Protein AF-A0AAE4SDS9-F1 (afdb_monomer_lite)

Secondary structure (DSSP, 8-state):
-EEEEEEEEETTEEE---HHHHEE-SSS------TTSSHHHHHHHHHHHTTTTT--TTTEEE-TTTHHHHHHHHHHSTTTEEEEEEEE-TTS-EEEEEE-TT-SS-EEEETTEE--HHHHHHH--EEE---SSTTTHHHHHHHHHHHHHHHHHHHHHHHHHHHHHHHHHHHHT--HHHHHHHHHHHHHHHHHHHHHHHHHHHHHHHHHHHHHHHHHHHHHHHHHHHHHHHHHHHHHHHHHTT----SSSHHHHHHHHHHHHHHHHHHHHHHHHHHHHHHHHHTTT-HHHHHHHT--HHHHHHTT-PPTTHHHHHHHHHHHHHHHHHHTT-

InterPro domains:
  IPR027417 P-loop containing nucleoside triphosphate hydrolase [G3DSA:3.40.50.300] (18-319)

Foldseek 3Di:
DKAKWKWFDDDPDIDIDDPVPRDDPDPDDDDDDDPPNCPVVVLLVVCLLLVVLPADPLQEAEDPVSNVVSVCCLVVRVLGMWMWMWDADPVGWIWTWTGDNHDSDIFIAIVNHTQDNVNSSVVHRYYDDDDPDPVCVVVVVVVVVVVVVVVVVVVVVVVVVVVVVVVVVVPVVDDPVVVVVVVVVVVVVVVVVVVVVVVVVVVVVVVVLVVVVVLLVVVVVLVVVLVVLVVVVVVVVVVVVPDPDDDPCVVVVVVSVVVNVVSVVVSVVSVVVSLVVCCVPVPPDDPLNVVVVPDDVVVCVVVVHDDPCNVVSSVVVVVVSVVVVVVVPD

pLDDT: mean 73.06, std 14.47, range [33.44, 94.44]

Sequence (330 aa):
MLSIDYTIKKDNDTYVPIEKWKNINSNIFMLTAPNGQGKSTYLNIIATGLYGHKLSEKSCHISKTIKPKLENMNKRVGKDLSFDITIKNTKGSILNLKKSLDSKDVDILENNEILNPDQFEKKYFLIYDIPEDPLGRLSHLTSEVEVEQKRYDDQLKDFSRYLNDTIKDIQSRKNPEEIEKLKKRIMDGHNETEKLSRDLETQREKHDVLYRYHILRSYKFNSEKNQEYQEQYKKLQATEANKENQKKLSSKNNKIQQTAKVQMEAIESDFEDIKNTMEDFFSNKYKAYSIIKNIDISESLKDFSIPVGFVESLDMASKQLTDYCLEDTK

Structure (mmCIF, N/CA/C/O backbone):
data_AF-A0AAE4SDS9-F1
#
_entry.id   AF-A0AAE4SDS9-F1
#
loop_
_atom_site.group_PDB
_atom_site.id
_atom_site.type_symbol
_atom_site.label_atom_id
_atom_site.label_alt_id
_atom_site.label_comp_id
_atom_site.label_asym_id
_atom_site.label_entity_id
_atom_site.label_seq_id
_atom_site.pdbx_PDB_ins_code
_atom_site.Cartn_x
_atom_site.Cartn_y
_atom_site.Cartn_z
_atom_site.occupancy
_atom_site.B_iso_or_equiv
_atom_site.auth_seq_id
_atom_site.auth_comp_id
_atom_site.auth_asym_id
_atom_site.auth_atom_id
_atom_site.pdbx_PDB_model_num
ATOM 1 N N . MET A 1 1 ? 7.972 -6.380 -35.282 1.00 85.19 1 MET A N 1
ATOM 2 C CA . MET A 1 1 ? 7.850 -5.670 -36.579 1.00 85.19 1 MET A CA 1
ATOM 3 C C . MET A 1 1 ? 8.022 -4.187 -36.321 1.00 85.19 1 MET A C 1
ATOM 5 O O . MET A 1 1 ? 7.387 -3.681 -35.405 1.00 85.19 1 MET A O 1
ATOM 9 N N . LEU A 1 2 ? 8.885 -3.524 -37.081 1.00 89.62 2 LEU A N 1
ATOM 10 C CA . LEU A 1 2 ? 9.150 -2.090 -37.019 1.00 89.62 2 LEU A CA 1
ATOM 11 C C . LEU A 1 2 ? 8.792 -1.485 -38.380 1.00 89.62 2 LEU A C 1
ATOM 13 O O . LEU A 1 2 ? 9.344 -1.908 -39.392 1.00 89.62 2 LEU A O 1
ATOM 17 N N . SER A 1 3 ? 7.874 -0.526 -38.387 1.00 92.12 3 SER A N 1
ATOM 18 C CA . SER A 1 3 ? 7.595 0.348 -39.525 1.00 92.12 3 SER A CA 1
ATOM 19 C C . SER A 1 3 ? 8.038 1.750 -39.149 1.00 92.12 3 SER A C 1
ATOM 21 O O . SER A 1 3 ? 7.719 2.210 -38.056 1.00 92.12 3 SER A O 1
ATOM 23 N N . ILE A 1 4 ? 8.776 2.420 -40.018 1.00 92.75 4 ILE A N 1
ATOM 24 C CA . ILE A 1 4 ? 9.251 3.777 -39.789 1.00 92.75 4 ILE A CA 1
ATOM 25 C C . ILE A 1 4 ? 9.170 4.572 -41.076 1.00 92.75 4 ILE A C 1
ATOM 27 O O . ILE A 1 4 ? 9.758 4.215 -42.098 1.00 92.75 4 ILE A O 1
ATOM 31 N N . ASP A 1 5 ? 8.485 5.697 -40.978 1.00 92.62 5 ASP A N 1
ATOM 32 C CA . ASP A 1 5 ? 8.596 6.774 -41.936 1.00 92.62 5 ASP A CA 1
ATOM 33 C C . ASP A 1 5 ? 9.066 8.034 -41.216 1.00 92.62 5 ASP A C 1
ATOM 35 O O . ASP A 1 5 ? 8.694 8.293 -40.069 1.00 92.62 5 ASP A O 1
ATOM 39 N N . TYR A 1 6 ? 9.928 8.803 -41.866 1.00 91.38 6 TYR A N 1
ATOM 40 C CA . TYR A 1 6 ? 10.358 10.088 -41.338 1.00 91.38 6 TYR A CA 1
ATOM 41 C C . TYR A 1 6 ? 10.682 11.052 -42.463 1.00 91.38 6 TYR A C 1
ATOM 43 O O . TYR A 1 6 ? 11.094 10.676 -43.556 1.00 91.38 6 TYR A O 1
ATOM 51 N N . THR A 1 7 ? 10.546 12.331 -42.157 1.00 89.88 7 THR A N 1
ATOM 52 C CA . THR A 1 7 ? 10.958 13.414 -43.039 1.00 89.88 7 THR A CA 1
ATOM 53 C C . THR A 1 7 ? 11.780 14.396 -42.229 1.00 89.88 7 THR A C 1
ATOM 55 O O . THR A 1 7 ? 11.292 14.925 -41.230 1.00 89.88 7 THR A O 1
ATOM 58 N N . ILE A 1 8 ? 13.020 14.633 -42.662 1.00 87.62 8 ILE A N 1
ATOM 59 C CA . ILE A 1 8 ? 13.859 15.726 -42.165 1.00 87.62 8 ILE A CA 1
ATOM 60 C C . ILE A 1 8 ? 13.986 16.764 -43.273 1.00 87.62 8 ILE A C 1
ATOM 62 O O . ILE A 1 8 ? 14.501 16.455 -44.348 1.00 87.62 8 ILE A O 1
ATOM 66 N N . LYS A 1 9 ? 13.564 17.993 -42.999 1.00 86.25 9 LYS A N 1
ATOM 67 C CA . LYS A 1 9 ? 13.847 19.150 -43.847 1.00 86.25 9 LYS A CA 1
ATOM 68 C C . LYS A 1 9 ? 15.143 19.794 -43.371 1.00 86.25 9 LYS A C 1
ATOM 70 O O . LYS A 1 9 ? 15.356 19.990 -42.179 1.00 86.25 9 LYS A O 1
ATOM 75 N N . LYS A 1 10 ? 16.058 20.082 -44.284 1.00 80.94 10 LYS A N 1
ATOM 76 C CA . LYS A 1 10 ? 17.249 20.859 -43.950 1.00 80.94 10 LYS A CA 1
ATOM 77 C C . LYS A 1 10 ? 17.588 21.741 -45.130 1.00 80.94 10 LYS A C 1
ATOM 79 O O . LYS A 1 10 ? 17.884 21.234 -46.208 1.00 80.94 10 LYS A O 1
ATOM 84 N N . ASP A 1 11 ? 17.532 23.046 -44.903 1.00 79.81 11 ASP A N 1
ATOM 85 C CA . ASP A 1 11 ? 17.705 24.056 -45.942 1.00 79.81 11 ASP A CA 1
ATOM 86 C C . ASP A 1 11 ? 16.702 23.826 -47.098 1.00 79.81 11 ASP A C 1
ATOM 88 O O . ASP A 1 11 ? 15.507 24.043 -46.902 1.00 79.81 11 ASP A O 1
ATOM 92 N N . ASN A 1 12 ? 17.158 23.329 -48.256 1.00 75.19 12 ASN A N 1
ATOM 93 C CA . ASN A 1 12 ? 16.320 22.992 -49.421 1.00 75.19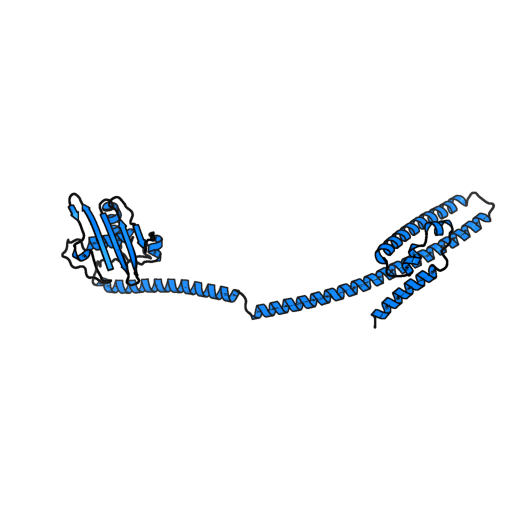 12 ASN A CA 1
ATOM 94 C C . ASN A 1 12 ? 16.154 21.481 -49.664 1.00 75.19 12 ASN A C 1
ATOM 96 O O . ASN A 1 12 ? 15.411 21.087 -50.565 1.00 75.19 12 ASN A O 1
ATOM 100 N N . ASP A 1 13 ? 16.818 20.635 -48.877 1.00 82.25 13 ASP A N 1
ATOM 101 C CA . ASP A 1 13 ? 16.812 19.189 -49.075 1.00 82.25 13 ASP A CA 1
ATOM 102 C C . ASP A 1 13 ? 15.830 18.496 -48.130 1.00 82.25 13 ASP A C 1
ATOM 104 O O . ASP A 1 13 ? 15.666 18.859 -46.959 1.00 82.25 13 ASP A O 1
ATOM 108 N N . THR A 1 14 ? 15.189 17.447 -48.646 1.00 86.56 14 THR A N 1
ATOM 109 C CA . THR A 1 14 ? 14.311 16.568 -47.872 1.00 86.56 14 THR A CA 1
ATOM 110 C C . THR A 1 14 ? 14.943 15.188 -47.760 1.00 86.56 14 THR A C 1
ATOM 112 O O . THR A 1 14 ? 15.185 14.519 -48.763 1.00 86.56 14 THR A O 1
ATOM 115 N N . TYR A 1 15 ? 15.192 14.753 -46.528 1.00 87.31 15 TYR A N 1
ATOM 116 C CA . TYR A 1 15 ? 15.772 13.450 -46.227 1.00 87.31 15 TYR A CA 1
ATOM 117 C C . TYR A 1 15 ? 14.687 12.502 -45.725 1.00 87.31 15 TYR A C 1
ATOM 119 O O . TYR A 1 15 ? 13.956 12.820 -44.784 1.00 87.31 15 TYR A O 1
ATOM 127 N N . VAL A 1 16 ? 14.637 11.318 -46.328 1.00 89.62 16 VAL A N 1
ATOM 128 C CA . VAL A 1 16 ? 13.673 10.249 -46.036 1.00 89.62 16 VAL A CA 1
ATOM 129 C C . VAL A 1 16 ? 14.405 8.948 -45.687 1.00 89.62 16 VAL A C 1
ATOM 131 O O . VAL A 1 16 ? 15.589 8.806 -46.023 1.00 89.62 16 VAL A O 1
ATOM 134 N N . PRO A 1 17 ? 13.754 7.989 -45.005 1.00 88.00 17 PRO A N 1
ATOM 135 C CA . PRO A 1 17 ? 14.340 6.681 -44.756 1.00 88.00 17 PRO A CA 1
ATOM 136 C C . PRO A 1 17 ? 14.656 5.957 -46.061 1.00 88.00 17 PRO A C 1
ATOM 138 O O . PRO A 1 17 ? 13.877 5.973 -47.016 1.00 88.00 17 PRO A O 1
ATOM 141 N N . ILE A 1 18 ? 15.786 5.249 -46.070 1.00 88.06 18 ILE A N 1
ATOM 142 C CA . ILE A 1 18 ? 16.103 4.309 -47.144 1.00 88.06 18 ILE A CA 1
ATOM 143 C C . ILE A 1 18 ? 14.996 3.245 -47.182 1.00 88.06 18 ILE A C 1
ATOM 145 O O . ILE A 1 18 ? 14.667 2.678 -46.144 1.00 88.06 18 ILE A O 1
ATOM 149 N N . GLU A 1 19 ? 14.465 2.939 -48.369 1.00 86.62 19 GLU A N 1
ATOM 150 C CA . GLU A 1 19 ? 13.390 1.954 -48.610 1.00 86.62 19 GLU A CA 1
ATOM 151 C C . GLU A 1 19 ? 13.532 0.670 -47.773 1.00 86.62 19 GLU A C 1
ATOM 153 O O . GLU A 1 19 ? 12.608 0.264 -47.072 1.00 86.62 19 GLU A O 1
ATOM 158 N N . LYS A 1 20 ? 14.735 0.081 -47.756 1.00 86.00 20 LYS A N 1
ATOM 159 C CA . LYS A 1 20 ? 15.050 -1.154 -47.014 1.00 86.00 20 LYS A CA 1
ATOM 160 C C . LYS A 1 20 ? 14.946 -1.044 -45.485 1.00 86.00 20 LYS A C 1
ATOM 162 O O . LYS A 1 20 ? 15.007 -2.059 -44.802 1.00 86.00 20 LYS A O 1
ATOM 167 N N . TRP A 1 21 ? 14.867 0.166 -44.940 1.00 87.62 21 TRP A N 1
ATOM 168 C CA . TRP A 1 21 ? 14.750 0.430 -43.504 1.00 87.62 21 TRP A CA 1
ATOM 169 C C . TRP A 1 21 ? 13.334 0.823 -43.089 1.00 87.62 21 TRP A C 1
ATOM 171 O O . TRP A 1 21 ? 13.065 0.859 -41.896 1.00 87.62 21 TRP A O 1
ATOM 181 N N . LYS A 1 22 ? 12.428 1.078 -44.044 1.00 88.56 22 LYS A N 1
ATOM 182 C CA . LYS A 1 22 ? 11.050 1.480 -43.741 1.00 88.56 22 LYS A CA 1
ATOM 183 C C . LYS A 1 22 ? 10.265 0.382 -43.036 1.00 88.56 22 LYS A C 1
ATOM 185 O O . LYS A 1 22 ? 9.520 0.679 -42.117 1.00 88.56 22 LYS A O 1
ATOM 190 N N . ASN A 1 23 ? 10.435 -0.874 -43.451 1.00 90.50 23 ASN A N 1
ATOM 191 C CA . ASN A 1 23 ? 9.673 -2.008 -42.929 1.00 90.50 23 ASN A CA 1
ATOM 192 C C . ASN A 1 23 ? 10.600 -3.165 -42.558 1.00 90.50 23 ASN A C 1
ATOM 194 O O . ASN A 1 23 ? 11.257 -3.755 -43.414 1.00 90.50 23 ASN A O 1
ATOM 198 N N . ILE A 1 24 ? 10.628 -3.511 -41.275 1.00 88.06 24 ILE A N 1
ATOM 199 C CA . ILE A 1 24 ? 11.453 -4.578 -40.718 1.00 88.06 24 ILE A CA 1
ATOM 200 C C . ILE A 1 24 ? 10.552 -5.584 -39.997 1.00 88.06 24 ILE A C 1
ATOM 202 O O . ILE A 1 24 ? 9.984 -5.321 -38.935 1.00 88.06 24 ILE A O 1
ATOM 206 N N . ASN A 1 25 ? 10.472 -6.792 -40.549 1.00 83.00 25 ASN A N 1
ATOM 207 C CA . ASN A 1 25 ? 9.616 -7.872 -40.045 1.00 83.00 25 ASN A CA 1
ATOM 208 C C . ASN A 1 25 ? 10.324 -8.797 -39.039 1.00 83.00 25 ASN A C 1
ATOM 210 O O . ASN A 1 25 ? 9.982 -9.968 -38.925 1.00 83.00 25 ASN A O 1
ATOM 214 N N . SER A 1 26 ? 11.298 -8.279 -38.290 1.00 81.19 26 SER A N 1
ATOM 215 C CA . SER A 1 26 ? 12.040 -9.028 -37.270 1.00 81.19 26 SER A CA 1
ATOM 216 C C . SER A 1 26 ? 12.180 -8.216 -35.982 1.00 81.19 26 SER A C 1
ATOM 218 O O . SER A 1 26 ? 12.104 -6.988 -36.004 1.00 81.19 26 SER A O 1
ATOM 220 N N . ASN A 1 27 ? 12.384 -8.907 -34.859 1.00 78.25 27 ASN A N 1
ATOM 221 C CA . ASN A 1 27 ? 12.740 -8.285 -33.578 1.00 78.25 27 ASN A CA 1
ATOM 222 C C . ASN A 1 27 ? 14.237 -7.956 -33.497 1.00 78.25 27 ASN A C 1
ATOM 224 O O . ASN A 1 27 ? 14.639 -7.116 -32.702 1.00 78.25 27 ASN A O 1
ATOM 228 N N . ILE A 1 28 ? 15.051 -8.625 -34.318 1.00 82.38 28 ILE A N 1
ATOM 229 C CA . ILE A 1 28 ? 16.496 -8.423 -34.417 1.00 82.38 28 ILE A CA 1
ATOM 230 C C . ILE A 1 28 ? 16.823 -8.207 -35.890 1.00 82.38 28 ILE A C 1
ATOM 232 O O . ILE A 1 28 ? 16.495 -9.041 -36.736 1.00 82.38 28 ILE A O 1
ATOM 236 N N . PHE A 1 29 ? 17.453 -7.085 -36.208 1.00 84.38 29 PHE A N 1
ATOM 237 C CA . PHE A 1 29 ? 17.830 -6.745 -37.573 1.00 84.38 29 PHE A CA 1
ATOM 238 C C . PHE A 1 29 ? 19.172 -6.026 -37.594 1.00 84.38 29 PHE A C 1
ATOM 240 O O . PHE A 1 29 ? 19.534 -5.319 -36.656 1.00 84.38 29 PHE A O 1
ATOM 247 N N . MET A 1 30 ? 19.906 -6.204 -38.689 1.00 84.19 30 MET A N 1
ATOM 248 C CA . MET A 1 30 ? 21.207 -5.581 -38.892 1.00 84.19 30 MET A CA 1
ATOM 249 C C . MET A 1 30 ? 21.084 -4.432 -39.894 1.00 84.19 30 MET A C 1
ATOM 251 O O . MET A 1 30 ? 20.696 -4.637 -41.045 1.00 84.19 30 MET A O 1
ATOM 255 N N . LEU A 1 31 ? 21.442 -3.218 -39.471 1.00 84.00 31 LEU A N 1
ATOM 256 C CA . LEU A 1 31 ? 21.498 -2.046 -40.346 1.00 84.00 31 LEU A CA 1
ATOM 257 C C . LEU A 1 31 ? 22.869 -1.935 -41.015 1.00 84.00 31 LEU A C 1
ATOM 259 O O . LEU A 1 31 ? 23.852 -1.547 -40.386 1.00 84.00 31 LEU A O 1
ATOM 263 N N . THR A 1 32 ? 22.928 -2.207 -42.319 1.00 83.31 32 THR A N 1
ATOM 264 C CA . THR A 1 32 ? 24.143 -2.041 -43.129 1.00 83.31 32 THR A CA 1
ATOM 265 C C . THR A 1 32 ? 24.020 -0.864 -44.095 1.00 83.31 32 THR A C 1
ATOM 267 O O . THR A 1 32 ? 23.089 -0.777 -44.902 1.00 83.31 32 THR A O 1
ATOM 270 N N . ALA A 1 33 ? 24.972 0.065 -44.032 1.00 85.31 33 ALA A N 1
ATOM 271 C CA . ALA A 1 33 ? 25.149 1.123 -45.026 1.00 85.31 33 ALA A CA 1
ATOM 272 C C . ALA A 1 33 ? 26.558 1.731 -44.935 1.00 85.31 33 ALA A C 1
ATOM 274 O O . ALA A 1 33 ? 27.185 1.633 -43.876 1.00 85.31 33 ALA A O 1
ATOM 275 N N . PRO A 1 34 ? 27.037 2.403 -45.997 1.00 85.38 34 PRO A N 1
ATOM 276 C CA . PRO A 1 34 ? 28.230 3.245 -45.949 1.00 85.38 34 PRO A CA 1
ATOM 277 C C . PRO A 1 34 ? 28.175 4.334 -44.865 1.00 85.38 34 PRO A C 1
ATOM 279 O O . PRO A 1 34 ? 27.129 4.623 -44.268 1.00 85.38 34 PRO A O 1
ATOM 282 N N . ASN A 1 35 ? 29.321 4.946 -44.581 1.00 82.19 35 ASN A N 1
ATOM 283 C CA . ASN A 1 35 ? 29.376 6.132 -43.726 1.00 82.19 35 ASN A CA 1
ATOM 284 C C . ASN A 1 35 ? 28.684 7.316 -44.418 1.00 82.19 35 ASN A C 1
ATOM 286 O O . ASN A 1 35 ? 28.644 7.388 -45.641 1.00 82.19 35 ASN A O 1
ATOM 290 N N . GLY A 1 36 ? 28.067 8.201 -43.632 1.00 79.94 36 GLY A N 1
ATOM 291 C CA . GLY A 1 36 ? 27.302 9.344 -44.151 1.00 79.94 36 GLY A CA 1
ATOM 292 C C . GLY A 1 36 ? 25.853 9.043 -44.560 1.00 79.94 36 GLY A C 1
ATOM 293 O O . GLY A 1 36 ? 25.061 9.966 -44.673 1.00 79.94 36 GLY A O 1
ATOM 294 N N . GLN A 1 37 ? 25.448 7.773 -44.667 1.00 83.81 37 GLN A N 1
ATOM 295 C CA . GLN A 1 37 ? 24.090 7.362 -45.079 1.00 83.81 37 GLN A CA 1
ATOM 296 C C . GLN A 1 37 ? 23.034 7.422 -43.953 1.00 83.81 37 GLN A C 1
ATOM 298 O O . GLN A 1 37 ? 22.042 6.702 -43.975 1.00 83.81 37 GLN A O 1
ATOM 303 N N . GLY A 1 38 ? 23.264 8.220 -42.908 1.00 85.62 38 GLY A N 1
ATOM 304 C CA . GLY A 1 38 ? 22.249 8.477 -41.879 1.00 85.62 38 GLY A CA 1
ATOM 305 C C . GLY A 1 38 ? 21.951 7.339 -40.892 1.00 85.62 38 GLY A C 1
ATOM 306 O O . GLY A 1 38 ? 20.962 7.436 -40.177 1.00 85.62 38 GLY A O 1
ATOM 307 N N . LYS A 1 39 ? 22.793 6.296 -40.774 1.00 88.94 39 LYS A N 1
ATOM 308 C CA . LYS A 1 39 ? 22.589 5.187 -39.806 1.00 88.94 39 LYS A CA 1
ATOM 309 C C . LYS A 1 39 ? 22.344 5.680 -38.370 1.00 88.94 39 LYS A C 1
ATOM 311 O O . LYS A 1 39 ? 21.376 5.291 -37.727 1.00 88.94 39 LYS A O 1
ATOM 316 N N . SER A 1 40 ? 23.208 6.566 -37.874 1.00 87.69 40 SER A N 1
ATOM 317 C CA . SER A 1 40 ? 23.065 7.144 -36.532 1.00 87.69 40 SER A CA 1
ATOM 318 C C . SER A 1 40 ? 21.848 8.062 -36.433 1.00 87.69 40 SER A C 1
ATOM 320 O O . SER A 1 40 ? 21.203 8.104 -35.395 1.00 87.69 40 SER A O 1
ATOM 322 N N . THR A 1 41 ? 21.503 8.774 -37.511 1.00 88.75 41 THR A N 1
ATOM 323 C CA . THR A 1 41 ? 20.300 9.617 -37.572 1.00 88.75 41 THR A CA 1
ATOM 324 C C . THR A 1 41 ? 19.038 8.775 -37.427 1.00 88.75 41 THR A C 1
ATOM 326 O O . THR A 1 41 ? 18.194 9.101 -36.603 1.00 88.75 41 THR A O 1
ATOM 329 N N . TYR A 1 42 ? 18.952 7.658 -38.149 1.00 90.44 42 TYR A N 1
ATOM 330 C CA . TYR A 1 42 ? 17.855 6.698 -38.061 1.00 90.44 42 TYR A CA 1
ATOM 331 C C . TYR A 1 42 ? 17.648 6.195 -36.622 1.00 90.44 42 TYR A C 1
ATOM 333 O O . TYR A 1 42 ? 16.545 6.274 -36.085 1.00 90.44 42 TYR A O 1
ATOM 341 N N . LEU A 1 43 ? 18.724 5.752 -35.960 1.00 91.25 43 LEU A N 1
ATOM 342 C CA . LEU A 1 43 ? 18.656 5.282 -34.570 1.00 91.25 43 LEU A CA 1
ATOM 343 C C . LEU A 1 43 ? 18.304 6.407 -33.588 1.00 91.25 43 LEU A C 1
ATOM 345 O O . LEU A 1 43 ? 17.504 6.203 -32.677 1.00 91.25 43 LEU A O 1
ATOM 349 N N . ASN A 1 44 ? 18.837 7.612 -33.800 1.00 90.75 44 ASN A N 1
ATOM 350 C CA . ASN A 1 44 ? 18.506 8.775 -32.979 1.00 90.75 44 ASN A CA 1
ATOM 351 C C . ASN A 1 44 ? 17.025 9.169 -33.095 1.00 90.75 44 ASN A C 1
ATOM 353 O O . ASN A 1 44 ? 16.434 9.557 -32.090 1.00 90.75 44 ASN A O 1
ATOM 357 N N . ILE A 1 45 ? 16.415 9.070 -34.283 1.00 90.88 45 ILE A N 1
ATOM 358 C CA . ILE A 1 45 ? 14.982 9.345 -34.480 1.00 90.88 45 ILE A CA 1
ATOM 359 C C . ILE A 1 45 ? 14.141 8.364 -33.662 1.00 90.88 45 ILE A C 1
ATOM 361 O O . ILE A 1 45 ? 13.276 8.799 -32.907 1.00 90.88 45 ILE A O 1
ATOM 365 N N . ILE A 1 46 ? 14.445 7.064 -33.737 1.00 92.44 46 ILE A N 1
ATOM 366 C CA . ILE A 1 46 ? 13.750 6.037 -32.945 1.00 92.44 46 ILE A CA 1
ATOM 367 C C . ILE A 1 46 ? 13.905 6.319 -31.446 1.00 92.44 46 ILE A C 1
ATOM 369 O O . ILE A 1 46 ? 12.913 6.366 -30.721 1.00 92.44 46 ILE A O 1
ATOM 373 N N . ALA A 1 47 ? 15.131 6.572 -30.980 1.00 92.44 47 ALA A N 1
ATOM 374 C CA . ALA A 1 47 ? 15.393 6.878 -29.575 1.00 92.44 47 ALA A CA 1
ATOM 375 C C . ALA A 1 47 ? 14.680 8.162 -29.111 1.00 92.44 47 ALA A C 1
ATOM 377 O O . ALA A 1 47 ? 14.207 8.240 -27.980 1.00 92.44 47 ALA A O 1
ATOM 378 N N . THR A 1 48 ? 14.562 9.165 -29.985 1.00 90.69 48 THR A N 1
ATOM 379 C CA . THR A 1 48 ? 13.833 10.412 -29.708 1.00 90.69 48 THR A CA 1
ATOM 380 C C . THR A 1 48 ? 12.329 10.153 -29.624 1.00 90.69 48 THR A C 1
ATOM 382 O O . THR A 1 48 ? 11.684 10.677 -28.714 1.00 90.69 48 THR A O 1
ATOM 385 N N . GLY A 1 49 ? 11.802 9.308 -30.518 1.00 90.31 49 GLY A N 1
ATOM 386 C CA . GLY A 1 49 ? 10.423 8.823 -30.518 1.00 90.31 49 GLY A CA 1
ATOM 387 C C . GLY A 1 49 ? 10.046 8.072 -29.242 1.00 90.31 49 GLY A C 1
ATOM 388 O O . GLY A 1 49 ? 8.928 8.198 -28.771 1.00 90.31 49 GLY A O 1
ATOM 389 N N . LEU A 1 50 ? 10.993 7.355 -28.637 1.00 92.75 50 LEU A N 1
ATOM 390 C CA . LEU A 1 50 ? 10.819 6.599 -27.388 1.00 92.75 50 LEU A CA 1
ATOM 391 C C . LEU A 1 50 ? 11.178 7.410 -26.130 1.00 92.75 50 LEU A C 1
ATOM 393 O O . LEU A 1 50 ? 11.623 6.853 -25.131 1.00 92.75 50 LEU A O 1
ATOM 397 N N . TYR A 1 51 ? 11.053 8.737 -26.186 1.00 91.38 51 TYR A N 1
ATOM 398 C CA . TYR A 1 51 ? 11.387 9.648 -25.085 1.00 91.38 51 TYR A CA 1
ATOM 399 C C . TYR A 1 51 ? 12.823 9.562 -24.546 1.00 91.38 51 TYR A C 1
ATOM 401 O O . TYR A 1 51 ? 13.087 10.085 -23.467 1.00 91.38 51 TYR A O 1
ATOM 409 N N . GLY A 1 52 ? 13.803 9.034 -25.285 1.00 89.44 52 GLY A N 1
ATOM 410 C CA . GLY A 1 52 ? 15.182 8.881 -24.791 1.00 89.44 52 GLY A CA 1
ATOM 411 C C . GLY A 1 52 ? 15.851 10.176 -24.296 1.00 89.44 52 GLY A C 1
ATOM 412 O O . GLY A 1 52 ? 16.775 10.133 -23.491 1.00 89.44 52 GLY A O 1
ATOM 413 N N . HIS A 1 53 ? 15.354 11.341 -24.720 1.00 88.00 53 HIS A N 1
ATOM 414 C CA . HIS A 1 53 ? 15.792 12.656 -24.242 1.00 88.00 53 HIS A CA 1
ATOM 415 C C . HIS A 1 53 ? 15.097 13.139 -22.949 1.00 88.00 53 HIS A C 1
ATOM 417 O O . HIS A 1 53 ? 15.570 14.095 -22.345 1.00 88.00 53 HIS A O 1
ATOM 423 N N . LYS A 1 54 ? 13.979 12.523 -22.535 1.00 87.88 54 LYS A N 1
ATOM 424 C CA . LYS A 1 54 ? 13.209 12.848 -21.315 1.00 87.88 54 LYS A CA 1
ATOM 425 C C . LYS A 1 54 ? 13.397 11.818 -20.192 1.00 87.88 54 LYS A C 1
ATOM 427 O O . LYS A 1 54 ? 13.198 12.171 -19.037 1.00 87.88 54 LYS A O 1
ATOM 432 N N . LEU A 1 55 ? 13.779 10.578 -20.513 1.00 87.88 55 LEU A N 1
ATOM 433 C CA . LEU A 1 55 ? 13.907 9.494 -19.529 1.00 87.88 55 LEU A CA 1
ATOM 434 C C . LEU A 1 55 ? 15.022 9.745 -18.507 1.00 87.88 55 LEU A C 1
ATOM 436 O O . LEU A 1 55 ? 16.099 10.263 -18.837 1.00 87.88 55 LEU A O 1
ATOM 440 N N . SER A 1 56 ? 14.779 9.337 -17.260 1.00 84.62 56 SER A N 1
ATOM 441 C CA . SER A 1 56 ? 15.789 9.377 -16.202 1.00 84.62 56 SER A CA 1
ATOM 442 C C . SER A 1 56 ? 16.867 8.301 -16.403 1.00 84.62 56 SER A C 1
ATOM 444 O O . SER A 1 56 ? 16.684 7.341 -17.149 1.00 84.62 56 SER A O 1
ATOM 446 N N . GLU A 1 57 ? 18.011 8.425 -15.723 1.00 80.50 57 GLU A N 1
ATOM 447 C CA . GLU A 1 57 ? 19.074 7.400 -15.763 1.00 80.50 57 GLU A CA 1
ATOM 448 C C . GLU A 1 57 ? 18.628 6.043 -15.181 1.00 80.50 57 GLU A C 1
ATOM 450 O O . GLU A 1 57 ? 19.294 5.038 -15.393 1.00 80.50 57 GLU A O 1
ATOM 455 N N . LYS A 1 58 ? 17.493 5.985 -14.467 1.00 77.25 58 LYS A N 1
ATOM 456 C CA . LYS A 1 58 ? 16.952 4.739 -13.899 1.00 77.25 58 LYS A CA 1
ATOM 457 C C . LYS A 1 58 ? 16.133 3.919 -14.899 1.00 77.25 58 LYS A C 1
ATOM 459 O O . LYS A 1 58 ? 15.878 2.744 -14.652 1.00 77.25 58 LYS A O 1
ATOM 464 N N . SER A 1 59 ? 15.684 4.536 -15.989 1.00 79.00 59 SER A N 1
ATOM 465 C CA . SER A 1 59 ? 14.780 3.936 -16.982 1.00 79.00 59 SER A CA 1
ATOM 466 C C . SER A 1 59 ? 15.363 3.892 -18.390 1.00 79.00 59 SER A C 1
ATOM 468 O O . SER A 1 59 ? 14.702 3.450 -19.335 1.00 79.00 59 SER A O 1
ATOM 470 N N . CYS A 1 60 ? 16.613 4.326 -18.544 1.00 83.25 60 CYS A N 1
ATOM 471 C CA . CYS A 1 60 ? 17.327 4.220 -19.799 1.00 83.25 60 CYS A CA 1
ATOM 472 C C . CYS A 1 60 ? 18.820 3.967 -19.589 1.00 83.25 60 CYS A C 1
ATOM 474 O O . CYS A 1 60 ? 19.440 4.511 -18.676 1.00 83.25 60 CYS A O 1
ATOM 476 N N . HIS A 1 61 ? 19.402 3.190 -20.497 1.00 83.50 61 HIS A N 1
ATOM 477 C CA . HIS A 1 61 ? 20.838 3.087 -20.678 1.00 83.50 61 HIS A CA 1
ATOM 478 C C . HIS A 1 61 ? 21.209 3.799 -21.982 1.00 83.50 61 HIS A C 1
ATOM 480 O O . HIS A 1 61 ? 21.104 3.234 -23.073 1.00 83.50 61 HIS A O 1
ATOM 486 N N . ILE A 1 62 ? 21.571 5.078 -21.865 1.00 85.25 62 ILE A N 1
ATOM 487 C CA . ILE A 1 62 ? 21.977 5.933 -22.985 1.00 85.25 62 ILE A CA 1
ATOM 488 C C . ILE A 1 62 ? 23.249 6.665 -22.581 1.00 85.25 62 ILE A C 1
ATOM 490 O O . ILE A 1 62 ? 23.289 7.307 -21.529 1.00 85.25 62 ILE A O 1
ATOM 494 N N . SER A 1 63 ? 24.281 6.606 -23.424 1.00 81.12 63 SER A N 1
ATOM 495 C CA . SER A 1 63 ? 25.556 7.252 -23.114 1.00 81.12 63 SER A CA 1
ATOM 496 C C . SER A 1 63 ? 25.399 8.772 -22.935 1.00 81.12 63 SER A C 1
ATOM 498 O O . SER A 1 63 ? 24.592 9.441 -23.599 1.00 81.12 63 SER A O 1
ATOM 500 N N . LYS A 1 64 ? 26.233 9.352 -22.063 1.00 79.75 64 LYS A N 1
ATOM 501 C CA . LYS A 1 64 ? 26.255 10.803 -21.797 1.00 79.75 64 LYS A CA 1
ATOM 502 C C . LYS A 1 64 ? 26.604 11.635 -23.035 1.00 79.75 64 LYS A C 1
ATOM 504 O O . LYS A 1 64 ? 26.313 12.825 -23.066 1.00 79.75 64 LYS A O 1
ATOM 509 N N . THR A 1 65 ? 27.187 11.027 -24.065 1.00 81.19 65 THR A N 1
ATOM 510 C CA . THR A 1 65 ? 27.512 11.684 -25.339 1.00 81.19 65 THR A CA 1
ATOM 511 C C . THR A 1 65 ? 26.377 11.602 -26.359 1.00 81.19 65 THR A C 1
ATOM 513 O O . THR A 1 65 ? 26.275 12.464 -27.237 1.00 81.19 65 THR A O 1
ATOM 516 N N . ILE A 1 66 ? 25.488 10.611 -26.243 1.00 85.19 66 ILE A N 1
ATOM 517 C CA . ILE A 1 66 ? 24.300 10.455 -27.091 1.00 85.19 66 ILE A CA 1
ATOM 518 C C . ILE A 1 66 ? 23.139 11.303 -26.570 1.00 85.19 66 ILE A C 1
ATOM 520 O O . ILE A 1 66 ? 22.471 11.967 -27.364 1.00 85.19 66 ILE A O 1
ATOM 524 N N . LYS A 1 67 ? 22.911 11.344 -25.253 1.00 86.81 67 LYS A N 1
ATOM 525 C CA . LYS A 1 67 ? 21.751 12.033 -24.657 1.00 86.81 67 LYS A CA 1
ATOM 526 C C . LYS A 1 67 ? 21.626 13.517 -25.072 1.00 86.81 67 LYS A C 1
ATOM 528 O O . LYS A 1 67 ? 20.552 13.902 -25.542 1.00 86.81 67 LYS A O 1
ATOM 533 N N . PRO A 1 68 ? 22.707 14.328 -25.086 1.00 86.62 68 PRO A N 1
ATOM 534 C CA . PRO A 1 68 ? 22.660 15.699 -25.602 1.00 86.62 68 PRO A CA 1
ATOM 535 C C . PRO A 1 68 ? 22.345 15.781 -27.103 1.00 86.62 68 PRO A C 1
ATOM 537 O O . PRO A 1 68 ? 21.748 16.755 -27.560 1.00 86.62 68 PRO A O 1
ATOM 540 N N . LYS A 1 69 ? 22.725 14.771 -27.900 1.00 86.94 69 LYS A N 1
ATOM 541 C CA . LYS A 1 69 ? 22.396 14.714 -29.336 1.00 86.94 69 LYS A CA 1
ATOM 542 C C . LYS A 1 69 ? 20.901 14.479 -29.544 1.00 86.94 69 LYS A C 1
ATOM 544 O O . LYS A 1 69 ? 20.325 15.118 -30.420 1.00 86.94 69 LYS A O 1
ATOM 549 N N . LEU A 1 70 ? 20.275 13.630 -28.725 1.00 88.69 70 LEU A N 1
ATOM 550 C CA . LEU A 1 70 ? 18.825 13.406 -28.749 1.00 88.69 70 LEU A CA 1
ATOM 551 C C . LEU A 1 70 ? 18.059 14.669 -28.337 1.00 88.69 70 LEU A C 1
ATOM 553 O O . LEU A 1 70 ? 17.117 15.074 -29.015 1.00 88.69 70 LEU A O 1
ATOM 557 N N . GLU A 1 71 ? 18.509 15.352 -27.280 1.00 86.31 71 GLU A N 1
ATOM 558 C CA . GLU A 1 71 ? 17.933 16.641 -26.887 1.00 86.31 71 GLU A CA 1
ATOM 559 C C . GLU A 1 71 ? 18.053 17.692 -27.993 1.00 86.31 71 GLU A C 1
ATOM 561 O O . GLU A 1 71 ? 17.087 18.395 -28.291 1.00 86.31 71 GLU A O 1
ATOM 566 N N . ASN A 1 72 ? 19.225 17.796 -28.624 1.00 83.69 72 ASN A N 1
ATOM 567 C CA . ASN A 1 72 ? 19.449 18.723 -29.728 1.00 83.69 72 ASN A CA 1
ATOM 568 C C . ASN A 1 72 ? 18.611 18.366 -30.957 1.00 83.69 72 ASN A C 1
ATOM 570 O O . ASN A 1 72 ? 18.098 19.270 -31.612 1.00 83.69 72 ASN A O 1
ATOM 574 N N . MET A 1 73 ? 18.427 17.079 -31.258 1.00 83.25 73 MET A N 1
ATOM 575 C CA . MET A 1 73 ? 17.541 16.630 -32.330 1.00 83.25 73 MET A CA 1
ATOM 576 C C . MET A 1 73 ? 16.095 17.048 -32.048 1.00 83.25 73 MET A C 1
ATOM 578 O O . MET A 1 73 ? 15.443 17.613 -32.921 1.00 83.25 73 MET A O 1
ATOM 582 N N . ASN A 1 74 ? 15.622 16.885 -30.810 1.00 80.25 74 ASN A N 1
ATOM 583 C CA . ASN A 1 74 ? 14.274 17.309 -30.445 1.00 80.25 74 ASN A CA 1
ATOM 584 C C . ASN A 1 74 ? 14.103 18.843 -30.414 1.00 80.25 74 ASN A C 1
ATOM 586 O O . ASN A 1 74 ? 13.049 19.342 -30.799 1.00 80.25 74 ASN A O 1
ATOM 590 N N . LYS A 1 75 ? 15.129 19.596 -29.981 1.00 75.44 75 LYS A N 1
ATOM 591 C CA . LYS A 1 75 ? 15.091 21.066 -29.814 1.00 75.44 75 LYS A CA 1
ATOM 592 C C . LYS A 1 75 ? 15.379 21.853 -31.102 1.00 75.44 75 LYS A C 1
ATOM 594 O O . LYS A 1 75 ? 14.684 22.830 -31.364 1.00 75.44 75 LYS A O 1
ATOM 599 N N . ARG A 1 76 ?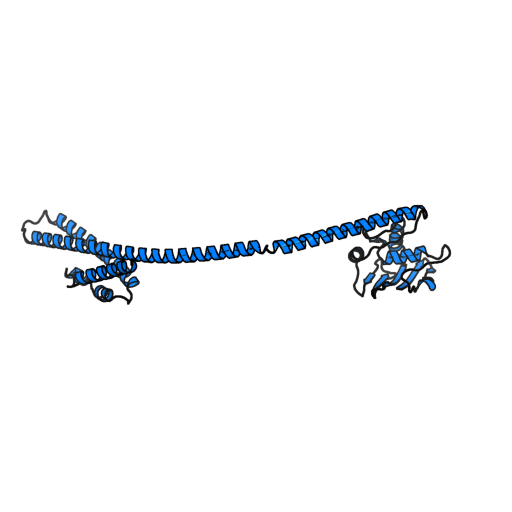 16.410 21.474 -31.872 1.00 63.81 76 ARG A N 1
ATOM 600 C CA . ARG A 1 76 ? 16.894 22.207 -33.065 1.00 63.81 76 ARG A CA 1
ATOM 601 C C . ARG A 1 76 ? 16.283 21.700 -34.365 1.00 63.81 76 ARG A C 1
ATOM 603 O O . ARG A 1 76 ? 15.901 22.511 -35.189 1.00 63.81 76 ARG A O 1
ATOM 610 N N . VAL A 1 77 ? 16.165 20.379 -34.516 1.00 59.44 77 VAL A N 1
ATOM 611 C CA . VAL A 1 77 ? 15.517 19.738 -35.680 1.00 59.44 77 VAL A CA 1
ATOM 612 C C . VAL A 1 77 ? 14.016 19.555 -35.427 1.00 59.44 77 VAL A C 1
ATOM 614 O O . VAL A 1 77 ? 13.282 19.108 -36.292 1.00 59.44 77 VAL A O 1
ATOM 617 N N . GLY A 1 78 ? 13.518 19.920 -34.242 1.00 59.91 78 GLY A N 1
ATOM 618 C CA . GLY A 1 78 ? 12.132 19.679 -33.848 1.00 59.91 78 GLY A CA 1
ATOM 619 C C . GLY A 1 78 ? 11.070 20.348 -34.715 1.00 59.91 78 GLY A C 1
ATOM 620 O O . GLY A 1 78 ? 9.952 19.864 -34.686 1.00 59.91 78 GLY A O 1
ATOM 621 N N . LYS A 1 79 ? 11.416 21.408 -35.463 1.00 65.00 79 LYS A N 1
ATOM 622 C CA . LYS A 1 79 ? 10.520 22.061 -36.435 1.00 65.00 79 LYS A CA 1
ATOM 623 C C . LYS A 1 79 ? 10.597 21.474 -37.851 1.00 65.00 79 LYS A C 1
ATOM 625 O O . LYS A 1 79 ? 9.742 21.730 -38.689 1.00 65.00 79 LYS A O 1
ATOM 630 N N . ASP A 1 80 ? 11.637 20.689 -38.105 1.00 82.81 80 ASP A N 1
ATOM 631 C CA . ASP A 1 80 ? 11.970 20.179 -39.430 1.00 82.81 80 ASP A CA 1
ATOM 632 C C . ASP A 1 80 ? 11.962 18.644 -39.488 1.00 82.81 80 ASP A C 1
ATOM 634 O O . ASP A 1 80 ? 12.217 18.064 -40.540 1.00 82.81 80 ASP A O 1
ATOM 638 N N . LEU A 1 81 ? 11.669 17.973 -38.370 1.00 85.69 81 LEU A N 1
ATOM 639 C CA . LEU A 1 81 ? 11.599 16.522 -38.235 1.00 85.69 81 LEU A CA 1
ATOM 640 C C . LEU A 1 81 ? 10.158 16.095 -37.971 1.00 85.69 81 LEU A C 1
ATOM 642 O O . LEU A 1 81 ? 9.576 16.453 -36.950 1.00 85.69 81 LEU A O 1
ATOM 646 N N . SER A 1 82 ? 9.639 15.240 -38.843 1.00 90.62 82 SER A N 1
ATOM 647 C CA . SER A 1 82 ? 8.434 14.452 -38.585 1.00 90.62 82 SER A CA 1
ATOM 648 C C . SER A 1 82 ? 8.742 12.972 -38.696 1.00 90.62 82 SER A C 1
ATOM 650 O O . SER A 1 82 ? 9.633 12.575 -39.449 1.00 90.62 82 SER A O 1
ATOM 652 N N . PHE A 1 83 ? 8.021 12.164 -37.931 1.00 92.44 83 PHE A N 1
ATOM 653 C CA . PHE A 1 83 ? 8.102 10.715 -38.028 1.00 92.44 83 PHE A CA 1
ATOM 654 C C . PHE A 1 83 ? 6.780 10.060 -37.643 1.00 92.44 83 PHE A C 1
ATOM 656 O O . PHE A 1 83 ? 6.039 10.574 -36.801 1.00 92.44 83 PHE A O 1
ATOM 663 N N . ASP A 1 84 ? 6.530 8.908 -38.254 1.00 93.56 84 ASP A N 1
ATOM 664 C CA . ASP A 1 84 ? 5.487 7.960 -37.881 1.00 93.56 84 ASP A CA 1
ATOM 665 C C . ASP A 1 84 ? 6.149 6.584 -37.763 1.00 93.56 84 ASP A C 1
ATOM 667 O O . ASP A 1 84 ? 6.667 6.030 -38.738 1.00 93.56 84 ASP A O 1
ATOM 671 N N . ILE A 1 85 ? 6.236 6.080 -36.535 1.00 94.44 85 ILE A N 1
ATOM 672 C CA . ILE A 1 85 ? 6.926 4.834 -36.217 1.00 94.44 85 ILE A CA 1
ATOM 673 C C . ILE A 1 85 ? 5.934 3.898 -35.552 1.00 94.44 85 ILE A C 1
ATOM 675 O O . ILE A 1 85 ? 5.382 4.213 -34.502 1.00 94.44 85 ILE A O 1
ATOM 679 N N . THR A 1 86 ? 5.781 2.703 -36.102 1.00 93.81 86 THR A N 1
ATOM 680 C CA . THR A 1 86 ? 4.986 1.637 -35.505 1.00 93.81 86 THR A CA 1
ATOM 681 C C . THR A 1 86 ? 5.894 0.491 -35.089 1.00 93.81 86 THR A C 1
ATOM 683 O O . THR A 1 86 ? 6.568 -0.127 -35.913 1.00 93.81 86 THR A O 1
ATOM 686 N N . ILE A 1 87 ? 5.876 0.160 -33.802 1.00 92.19 87 ILE A N 1
ATOM 687 C CA . ILE A 1 87 ? 6.592 -0.973 -33.222 1.00 92.19 87 ILE A CA 1
ATOM 688 C C . ILE A 1 87 ? 5.557 -1.984 -32.740 1.00 92.19 87 ILE A C 1
ATOM 690 O O . ILE A 1 87 ? 4.785 -1.717 -31.824 1.00 92.19 87 ILE A O 1
ATOM 694 N N . LYS A 1 88 ? 5.555 -3.172 -33.341 1.00 89.38 88 LYS A N 1
ATOM 695 C CA . LYS A 1 88 ? 4.702 -4.292 -32.938 1.00 89.38 88 LYS A CA 1
ATOM 696 C C . LYS A 1 88 ? 5.537 -5.389 -32.293 1.00 89.38 88 LYS A C 1
ATOM 698 O O . LYS A 1 88 ? 6.434 -5.947 -32.938 1.00 89.38 88 LYS A O 1
ATOM 703 N N . ASN A 1 89 ? 5.203 -5.717 -31.049 1.00 81.75 89 ASN A N 1
ATOM 704 C CA . ASN A 1 89 ? 5.802 -6.818 -30.302 1.00 81.75 89 ASN A CA 1
ATOM 705 C C . ASN A 1 89 ? 5.179 -8.172 -30.706 1.00 81.75 89 ASN A C 1
ATOM 707 O O . ASN A 1 89 ? 4.051 -8.235 -31.198 1.00 81.75 89 ASN A O 1
ATOM 711 N N . THR A 1 90 ? 5.880 -9.276 -30.444 1.00 74.88 90 THR A N 1
ATOM 712 C CA . THR A 1 90 ? 5.393 -10.656 -30.635 1.00 74.88 90 THR A CA 1
ATOM 713 C C . THR A 1 90 ? 4.173 -10.980 -29.781 1.00 74.88 90 THR A C 1
ATOM 715 O O . THR A 1 90 ? 3.354 -11.797 -30.182 1.00 74.88 90 THR A O 1
ATOM 718 N N . LYS A 1 91 ? 4.014 -10.300 -28.640 1.00 74.44 91 LYS A N 1
ATOM 719 C CA . LYS A 1 91 ? 2.840 -10.406 -27.759 1.00 74.44 91 LYS A CA 1
ATOM 720 C C . LYS A 1 91 ? 1.615 -9.618 -28.249 1.00 74.44 91 LYS A C 1
ATOM 722 O O . LYS A 1 91 ? 0.594 -9.613 -27.574 1.00 74.44 91 LYS A O 1
ATOM 727 N N . GLY A 1 92 ? 1.709 -8.939 -29.395 1.00 75.31 92 GLY A N 1
ATOM 728 C CA . GLY A 1 92 ? 0.591 -8.227 -30.017 1.00 75.31 92 GLY A CA 1
ATOM 729 C C . GLY A 1 92 ? 0.424 -6.762 -29.611 1.00 75.31 92 GLY A C 1
ATOM 730 O O . GLY A 1 92 ? -0.379 -6.084 -30.243 1.00 75.31 92 GLY A O 1
ATOM 731 N N . SER A 1 93 ? 1.191 -6.247 -28.640 1.00 83.25 93 SER A N 1
ATOM 732 C CA . SER A 1 93 ? 1.179 -4.815 -28.314 1.00 83.25 93 SER A CA 1
ATOM 733 C C . SER A 1 93 ? 1.749 -3.974 -29.459 1.00 83.25 93 SER A C 1
ATOM 735 O O . SER A 1 93 ? 2.745 -4.354 -30.090 1.00 83.25 93 SER A O 1
ATOM 737 N N . ILE A 1 94 ? 1.098 -2.840 -29.730 1.00 89.56 94 ILE A N 1
ATOM 738 C CA . ILE A 1 94 ? 1.473 -1.895 -30.785 1.00 89.56 94 ILE A CA 1
ATOM 739 C C . ILE A 1 94 ? 1.781 -0.544 -30.145 1.00 89.56 94 ILE A C 1
ATOM 741 O O . ILE A 1 94 ? 0.909 0.059 -29.524 1.00 89.56 94 ILE A O 1
ATOM 745 N N . LEU A 1 95 ? 3.010 -0.077 -30.338 1.00 92.25 95 LEU A N 1
ATOM 746 C CA . LEU A 1 95 ? 3.481 1.261 -30.000 1.00 92.25 95 LEU A CA 1
ATOM 747 C C . LEU A 1 95 ? 3.514 2.105 -31.273 1.00 92.25 95 LEU A C 1
ATOM 749 O O . LEU A 1 95 ? 4.246 1.775 -32.205 1.00 92.25 95 LEU A O 1
ATOM 753 N N . ASN A 1 96 ? 2.747 3.187 -31.306 1.00 92.25 96 ASN A N 1
ATOM 754 C CA . ASN A 1 96 ? 2.776 4.185 -32.369 1.00 92.25 96 ASN A CA 1
ATOM 755 C C . ASN A 1 96 ? 3.435 5.456 -31.836 1.00 92.25 96 ASN A C 1
ATOM 757 O O . ASN A 1 96 ? 2.979 6.012 -30.841 1.00 92.25 96 ASN A O 1
ATOM 761 N N . LEU A 1 97 ? 4.499 5.902 -32.493 1.00 93.12 97 LEU A N 1
ATOM 762 C CA . LEU A 1 97 ? 5.255 7.101 -32.154 1.00 93.12 97 LEU A CA 1
ATOM 763 C C . LEU A 1 97 ? 5.029 8.104 -33.274 1.00 93.12 97 LEU A C 1
ATOM 765 O O . LEU A 1 97 ? 5.383 7.832 -34.422 1.00 93.12 97 LEU A O 1
ATOM 769 N N . LYS A 1 98 ? 4.458 9.258 -32.946 1.00 91.06 98 LYS A N 1
ATOM 770 C CA . LYS A 1 98 ? 4.169 10.302 -33.924 1.00 91.06 98 LYS A CA 1
ATOM 771 C C . LYS A 1 98 ? 4.779 11.622 -33.513 1.00 91.06 98 LYS A C 1
ATOM 773 O O . LYS A 1 98 ? 4.739 12.022 -32.351 1.00 91.06 98 LYS A O 1
ATOM 778 N N . LYS A 1 99 ? 5.329 12.310 -34.506 1.00 88.75 99 LYS A N 1
ATOM 779 C CA . LYS A 1 99 ? 5.762 13.696 -34.395 1.00 88.75 99 LYS A CA 1
ATOM 780 C C . LYS A 1 99 ? 5.467 14.420 -35.698 1.00 88.75 99 LYS A C 1
ATOM 782 O O . LYS A 1 99 ? 5.903 13.980 -36.762 1.00 88.75 99 LYS A O 1
ATOM 787 N N . SER A 1 100 ? 4.749 15.533 -35.613 1.00 84.56 100 SER A N 1
ATOM 788 C CA . SER A 1 100 ? 4.529 16.441 -36.738 1.00 84.56 100 SER A CA 1
ATOM 789 C C . SER A 1 100 ? 5.661 17.464 -36.845 1.00 84.56 100 SER A C 1
ATOM 791 O O . SER A 1 100 ? 6.303 17.784 -35.848 1.00 84.56 100 SER A O 1
ATOM 793 N N . LEU A 1 101 ? 5.866 18.016 -38.048 1.00 78.75 101 LEU A N 1
ATOM 794 C CA . LEU A 1 101 ? 6.885 19.045 -38.300 1.00 78.75 101 LEU A CA 1
ATOM 795 C C . LEU A 1 101 ? 6.727 20.250 -37.362 1.00 78.75 101 LEU A C 1
ATOM 797 O O . LEU A 1 101 ? 7.707 20.753 -36.841 1.00 78.75 101 LEU A O 1
ATOM 801 N N . ASP A 1 102 ? 5.497 20.671 -37.073 1.00 71.75 102 ASP A N 1
ATOM 802 C CA . ASP A 1 102 ? 5.252 21.868 -36.260 1.00 71.75 102 ASP A CA 1
ATOM 803 C C . ASP A 1 102 ? 5.221 21.609 -34.742 1.00 71.75 102 ASP A C 1
ATOM 805 O O . ASP A 1 102 ? 5.104 22.552 -33.955 1.00 71.75 102 ASP A O 1
ATOM 809 N N . SER A 1 103 ? 5.332 20.347 -34.307 1.00 76.19 103 SER A N 1
ATOM 810 C CA . SER A 1 103 ? 5.250 19.976 -32.891 1.00 76.19 103 SER A CA 1
ATOM 811 C C . SER A 1 103 ? 6.626 19.691 -32.299 1.00 76.19 103 SER A C 1
ATOM 813 O O . SER A 1 103 ? 7.448 18.972 -32.861 1.00 76.19 103 SER A O 1
ATOM 815 N N . LYS A 1 104 ? 6.874 20.214 -31.095 1.00 72.12 104 LYS A N 1
ATOM 816 C CA . LYS A 1 104 ? 8.050 19.835 -30.293 1.00 72.12 104 LYS A CA 1
ATOM 817 C C . LYS A 1 104 ? 7.836 18.538 -29.520 1.00 72.12 104 LYS A C 1
ATOM 819 O O . LYS A 1 104 ? 8.816 17.944 -29.060 1.00 72.12 104 LYS A O 1
ATOM 824 N N . ASP A 1 105 ? 6.582 18.132 -29.374 1.00 80.12 105 ASP A N 1
ATOM 825 C CA . ASP A 1 105 ? 6.192 16.978 -28.591 1.00 80.12 105 ASP A CA 1
ATOM 826 C C . ASP A 1 105 ? 6.084 15.729 -29.456 1.00 80.12 105 ASP A C 1
ATOM 828 O O . ASP A 1 105 ? 5.840 15.777 -30.662 1.00 80.12 105 ASP A O 1
ATOM 832 N N . VAL A 1 106 ? 6.360 14.607 -28.803 1.00 85.12 106 VAL A N 1
ATOM 833 C CA . VAL A 1 106 ? 6.259 13.273 -29.373 1.00 85.12 106 VAL A CA 1
ATOM 834 C C . VAL A 1 106 ? 5.066 12.610 -28.716 1.00 85.12 106 VAL A C 1
ATOM 836 O O . VAL A 1 106 ? 5.037 12.494 -27.486 1.00 85.12 106 VAL A O 1
ATOM 839 N N . ASP A 1 107 ? 4.133 12.155 -29.536 1.00 88.31 107 ASP A N 1
ATOM 840 C CA . ASP A 1 107 ? 2.975 11.397 -29.095 1.00 88.31 107 ASP A CA 1
ATOM 841 C C . ASP A 1 107 ? 3.309 9.910 -29.164 1.00 88.31 107 ASP A C 1
ATOM 843 O O . ASP A 1 107 ? 3.648 9.386 -30.228 1.00 88.31 107 ASP A O 1
ATOM 847 N N . ILE A 1 108 ? 3.224 9.228 -28.024 1.00 91.81 108 ILE A N 1
ATOM 848 C CA . ILE A 1 108 ? 3.359 7.774 -27.941 1.00 91.81 108 ILE A CA 1
ATOM 849 C C . ILE A 1 108 ? 1.991 7.197 -27.606 1.00 91.81 108 ILE A C 1
ATOM 851 O O . ILE A 1 108 ? 1.402 7.547 -26.585 1.00 91.81 108 ILE A O 1
ATOM 855 N N . LEU A 1 109 ? 1.501 6.289 -28.447 1.00 91.56 109 LEU A N 1
ATOM 856 C CA . LEU A 1 109 ? 0.275 5.536 -28.210 1.00 91.56 109 LEU A CA 1
ATOM 857 C C . LEU A 1 109 ? 0.595 4.048 -28.099 1.00 91.56 109 LEU A C 1
ATOM 859 O O . LEU A 1 109 ? 1.148 3.468 -29.030 1.00 91.56 109 LEU A O 1
ATOM 863 N N . GLU A 1 110 ? 0.202 3.412 -27.004 1.00 91.38 110 GLU A N 1
ATOM 864 C CA . GLU A 1 110 ? 0.208 1.955 -26.861 1.00 91.38 110 GLU A CA 1
ATOM 865 C C . GLU A 1 110 ? -1.227 1.450 -26.947 1.00 91.38 110 GLU A C 1
ATOM 867 O O . GLU A 1 110 ? -2.054 1.790 -26.110 1.00 91.38 110 GLU A O 1
ATOM 872 N N . ASN A 1 111 ? -1.548 0.655 -27.969 1.00 89.12 111 ASN A N 1
ATOM 873 C CA . ASN A 1 111 ? -2.905 0.127 -28.181 1.00 89.12 111 ASN A CA 1
ATOM 874 C C . ASN A 1 111 ? -4.012 1.210 -28.127 1.00 89.12 111 ASN A C 1
ATOM 876 O O . ASN A 1 111 ? -5.105 0.956 -27.629 1.00 89.12 111 ASN A O 1
ATOM 880 N N . ASN A 1 112 ? -3.727 2.402 -28.669 1.00 86.00 112 ASN A N 1
ATOM 881 C CA . ASN A 1 112 ? -4.571 3.612 -28.664 1.00 86.00 112 ASN A CA 1
ATOM 882 C C . ASN A 1 112 ? -4.654 4.382 -27.333 1.00 86.00 112 ASN A C 1
ATOM 884 O O . ASN A 1 112 ? -5.366 5.382 -27.266 1.00 86.00 112 ASN A O 1
ATOM 888 N N . GLU A 1 113 ? -3.903 3.992 -26.305 1.00 89.19 113 GLU A N 1
ATOM 889 C CA . GLU A 1 113 ? -3.757 4.772 -25.074 1.00 89.19 113 GLU A CA 1
ATOM 890 C C . GLU A 1 113 ? -2.523 5.671 -25.145 1.00 89.19 113 GLU A C 1
ATOM 892 O O . GLU A 1 113 ? -1.432 5.210 -25.482 1.00 89.19 113 GLU A O 1
ATOM 897 N N . ILE A 1 114 ? -2.682 6.952 -24.805 1.00 89.94 114 ILE A N 1
ATOM 898 C CA . ILE A 1 114 ? -1.562 7.897 -24.741 1.00 89.94 114 ILE A CA 1
ATOM 899 C C . ILE A 1 114 ? -0.654 7.512 -23.569 1.00 89.94 114 ILE A C 1
ATOM 901 O O . ILE A 1 114 ? -1.098 7.441 -22.424 1.00 89.94 114 ILE A O 1
ATOM 905 N N . LEU A 1 115 ? 0.628 7.310 -23.862 1.00 90.62 115 LEU A N 1
ATOM 906 C CA . LEU A 1 115 ? 1.689 7.109 -22.885 1.00 90.62 115 LEU A CA 1
ATOM 907 C C . LEU A 1 115 ? 2.460 8.410 -22.709 1.00 90.62 115 LEU A C 1
ATOM 909 O O . LEU A 1 115 ? 3.188 8.834 -23.605 1.00 90.62 115 LEU A O 1
ATOM 913 N N . ASN A 1 116 ? 2.351 9.019 -21.533 1.00 89.19 116 ASN A N 1
ATOM 914 C CA . ASN A 1 116 ? 3.244 10.112 -21.165 1.00 89.19 116 ASN A CA 1
ATOM 915 C C . ASN A 1 116 ? 4.647 9.575 -20.774 1.00 89.19 116 ASN A C 1
ATOM 917 O O . ASN A 1 116 ? 4.811 8.368 -20.558 1.00 89.19 116 ASN A O 1
ATOM 921 N N . PRO A 1 117 ? 5.676 10.441 -20.666 1.00 86.94 117 PRO A N 1
ATOM 922 C CA . PRO A 1 117 ? 7.033 10.010 -20.324 1.00 86.94 117 PRO A CA 1
ATOM 923 C C . PRO A 1 117 ? 7.129 9.208 -19.019 1.00 86.94 117 PRO A C 1
ATOM 925 O O . PRO A 1 117 ? 7.818 8.192 -18.990 1.00 86.94 117 PRO A O 1
ATOM 928 N N . ASP A 1 118 ? 6.388 9.597 -17.978 1.00 88.38 118 ASP A N 1
ATOM 929 C CA . ASP A 1 118 ? 6.410 8.919 -16.674 1.00 88.38 118 ASP A CA 1
ATOM 930 C C . ASP A 1 118 ? 5.796 7.510 -16.740 1.00 88.38 118 ASP A C 1
ATOM 932 O O . ASP A 1 118 ? 6.265 6.570 -16.097 1.00 88.38 118 ASP A O 1
ATOM 936 N N . GLN A 1 119 ? 4.722 7.342 -17.516 1.00 89.88 119 GLN A N 1
ATOM 937 C CA . GLN A 1 119 ? 4.087 6.048 -17.766 1.00 89.88 119 GLN A CA 1
ATOM 938 C C . GLN A 1 119 ? 4.981 5.154 -18.625 1.00 89.88 119 GLN A C 1
ATOM 940 O O . GLN A 1 119 ? 5.059 3.950 -18.370 1.00 89.88 119 GLN A O 1
ATOM 945 N N . PHE A 1 120 ? 5.670 5.734 -19.611 1.00 90.44 120 PHE A N 1
ATOM 946 C CA . PHE A 1 120 ? 6.641 5.017 -20.429 1.00 90.44 120 PHE A CA 1
ATOM 947 C C . PHE A 1 120 ? 7.809 4.511 -19.573 1.00 90.44 120 PHE A C 1
ATOM 949 O O . PHE A 1 120 ? 8.110 3.322 -19.608 1.00 90.44 120 PHE A O 1
ATOM 956 N N . GLU A 1 121 ? 8.397 5.372 -18.739 1.00 88.44 121 GLU A N 1
ATOM 957 C CA . GLU A 1 121 ? 9.496 5.057 -17.812 1.00 88.44 121 GLU A CA 1
ATOM 958 C C . GLU A 1 121 ? 9.166 3.901 -16.851 1.00 88.44 121 GLU A C 1
ATOM 960 O O . GLU A 1 121 ? 10.026 3.079 -16.535 1.00 88.44 121 GLU A O 1
ATOM 965 N N . LYS A 1 122 ? 7.908 3.787 -16.413 1.00 85.62 122 LYS A N 1
ATOM 966 C CA . LYS A 1 122 ? 7.464 2.677 -15.553 1.00 85.62 122 LYS A CA 1
ATOM 967 C C . LYS A 1 122 ? 7.340 1.344 -16.290 1.00 85.62 122 LYS A C 1
ATOM 969 O O . LYS A 1 122 ? 7.517 0.298 -15.670 1.00 85.62 122 LYS A O 1
ATOM 974 N N . LYS A 1 123 ? 6.985 1.370 -17.578 1.00 86.44 123 LYS A N 1
ATOM 975 C CA . LYS A 1 123 ? 6.687 0.167 -18.375 1.00 86.44 123 LYS A CA 1
ATOM 976 C C . LYS A 1 123 ? 7.885 -0.337 -19.177 1.00 86.44 123 LYS A C 1
ATOM 978 O O . LYS A 1 123 ? 8.001 -1.538 -19.408 1.00 86.44 123 LYS A O 1
ATOM 983 N N . TYR A 1 124 ? 8.752 0.568 -19.614 1.00 87.75 124 TYR A N 1
ATOM 984 C CA . TYR A 1 124 ? 9.780 0.302 -20.609 1.00 87.75 124 TYR A CA 1
ATOM 985 C C . TYR A 1 124 ? 11.157 0.736 -20.119 1.00 87.75 124 TYR A C 1
ATOM 987 O O . TYR A 1 124 ? 11.306 1.732 -19.419 1.00 87.75 124 TYR A O 1
ATOM 995 N N . PHE A 1 125 ? 12.176 -0.022 -20.523 1.00 86.25 125 PHE A N 1
ATOM 996 C CA . PHE A 1 125 ? 13.575 0.324 -20.312 1.00 86.25 125 PHE A CA 1
ATOM 997 C C . PHE A 1 125 ? 14.256 0.497 -21.667 1.00 86.25 125 PHE A C 1
ATOM 999 O O . PHE A 1 125 ? 14.312 -0.446 -22.459 1.00 86.25 125 PHE A O 1
ATOM 1006 N N . LEU A 1 126 ? 14.723 1.711 -21.962 1.00 89.31 126 LEU A N 1
ATOM 1007 C CA . LEU A 1 126 ? 15.309 2.034 -23.263 1.00 89.31 126 LEU A CA 1
ATOM 1008 C C . LEU A 1 126 ? 16.827 1.861 -23.232 1.00 89.31 126 LEU A C 1
ATOM 1010 O O . LEU A 1 126 ? 17.516 2.579 -22.512 1.00 89.31 126 LEU A O 1
ATOM 1014 N N . ILE A 1 127 ? 17.351 0.968 -24.070 1.00 87.38 127 ILE A N 1
ATOM 1015 C CA . ILE A 1 127 ? 18.793 0.778 -24.255 1.00 87.38 127 ILE A CA 1
ATOM 1016 C C . ILE A 1 127 ? 19.173 1.330 -25.624 1.00 87.38 127 ILE A C 1
ATOM 1018 O O . ILE A 1 127 ? 18.697 0.840 -26.649 1.00 87.38 127 ILE A O 1
ATOM 1022 N N . TYR A 1 128 ? 20.030 2.347 -25.646 1.00 88.81 128 TYR A N 1
ATOM 1023 C CA . TYR A 1 128 ? 20.614 2.858 -26.877 1.00 88.81 128 TYR A CA 1
ATOM 1024 C C . TYR A 1 128 ? 22.069 3.240 -26.656 1.00 88.81 128 TYR A C 1
ATOM 1026 O O . TYR A 1 128 ? 22.385 4.222 -25.985 1.00 88.81 128 TYR A O 1
ATOM 1034 N N . ASP A 1 129 ? 22.944 2.461 -27.275 1.00 80.56 129 ASP A N 1
ATOM 1035 C CA . ASP A 1 129 ? 24.374 2.597 -27.110 1.00 80.56 129 ASP A CA 1
ATOM 1036 C C . ASP A 1 129 ? 25.099 2.642 -28.462 1.00 80.56 129 ASP A C 1
ATOM 1038 O O . ASP A 1 129 ? 24.723 1.974 -29.429 1.00 80.56 129 ASP A O 1
ATOM 1042 N N . ILE A 1 130 ? 26.142 3.469 -28.512 1.00 77.75 130 ILE A N 1
ATOM 1043 C CA . ILE A 1 130 ? 27.125 3.523 -29.590 1.00 77.75 130 ILE A CA 1
ATOM 1044 C C . ILE A 1 130 ? 28.479 3.443 -28.883 1.00 77.75 130 ILE A C 1
ATOM 1046 O O . ILE A 1 130 ? 28.878 4.435 -28.268 1.00 77.75 130 ILE A O 1
ATOM 1050 N N . PRO A 1 131 ? 29.184 2.302 -28.954 1.00 67.12 131 PRO A N 1
ATOM 1051 C CA . PRO A 1 131 ? 30.408 2.115 -28.193 1.00 67.12 131 PRO A CA 1
ATOM 1052 C C . PRO A 1 131 ? 31.487 3.092 -28.666 1.00 67.12 131 PRO A C 1
ATOM 1054 O O . PRO A 1 131 ? 31.851 3.107 -29.843 1.00 67.12 131 PRO A O 1
ATOM 1057 N N . GLU A 1 132 ? 32.002 3.901 -27.740 1.00 67.12 132 GLU A N 1
ATOM 1058 C CA . GLU A 1 132 ? 33.163 4.771 -27.977 1.00 67.12 132 GLU A CA 1
ATOM 1059 C C . GLU A 1 132 ? 34.471 3.967 -27.963 1.00 67.12 132 GLU A C 1
ATOM 1061 O O . GLU A 1 132 ? 35.374 4.250 -28.746 1.00 67.12 132 GLU A O 1
ATOM 1066 N N . ASP A 1 133 ? 34.522 2.915 -27.138 1.00 71.81 133 ASP A N 1
ATOM 1067 C CA . ASP A 1 133 ? 35.552 1.878 -27.147 1.00 71.81 133 ASP A CA 1
ATOM 1068 C C . ASP A 1 133 ? 34.899 0.490 -27.310 1.00 71.81 133 ASP A C 1
ATOM 1070 O O . ASP A 1 133 ? 34.342 -0.059 -26.354 1.00 71.81 133 ASP A O 1
ATOM 1074 N N . PRO A 1 134 ? 34.946 -0.102 -28.515 1.00 67.56 134 PRO A N 1
ATOM 1075 C CA . PRO A 1 134 ? 34.389 -1.427 -28.768 1.00 67.56 134 PRO A CA 1
AT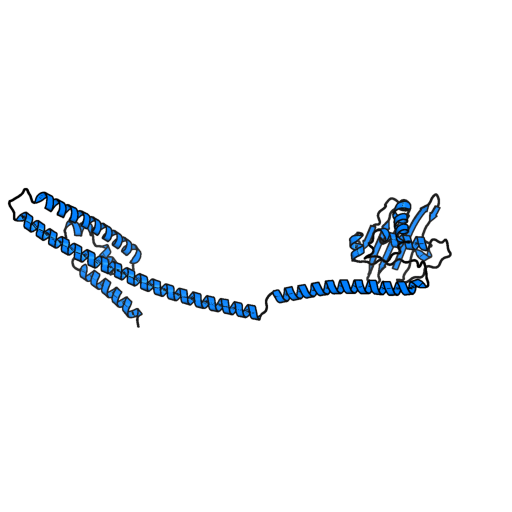OM 1076 C C . PRO A 1 134 ? 35.024 -2.547 -27.932 1.00 67.56 134 PRO A C 1
ATOM 1078 O O . PRO A 1 134 ? 34.349 -3.540 -27.663 1.00 67.56 134 PRO A O 1
ATOM 1081 N N . LEU A 1 135 ? 36.295 -2.415 -27.529 1.00 70.62 135 LEU A N 1
ATOM 1082 C CA . LEU A 1 135 ? 37.012 -3.452 -26.776 1.00 70.62 135 LEU A CA 1
ATOM 1083 C C . LEU A 1 135 ? 36.654 -3.403 -25.285 1.00 70.62 135 LEU A C 1
ATOM 1085 O O . LEU A 1 135 ? 36.348 -4.440 -24.698 1.00 70.62 135 LEU A O 1
ATOM 1089 N N . GLY A 1 136 ? 36.594 -2.207 -24.694 1.00 67.75 136 GLY A N 1
ATOM 1090 C CA . GLY A 1 136 ? 36.070 -1.991 -23.343 1.00 67.75 136 GLY A CA 1
ATOM 1091 C C . GLY A 1 136 ? 34.563 -2.237 -23.221 1.00 67.75 136 GLY A C 1
ATOM 1092 O O . GLY A 1 136 ? 34.056 -2.485 -22.129 1.00 67.75 136 GLY A O 1
ATOM 1093 N N . ARG A 1 137 ? 33.812 -2.242 -24.331 1.00 70.00 137 ARG A N 1
ATOM 1094 C CA . ARG A 1 137 ? 32.354 -2.425 -24.294 1.00 70.00 137 ARG A CA 1
ATOM 1095 C C . ARG A 1 137 ? 31.921 -3.740 -23.648 1.00 70.00 137 ARG A C 1
ATOM 1097 O O . ARG A 1 137 ? 30.908 -3.759 -22.958 1.00 70.00 137 ARG A O 1
ATOM 1104 N N . LEU A 1 138 ? 32.680 -4.820 -23.834 1.00 67.56 138 LEU A N 1
ATOM 1105 C CA . LEU A 1 138 ? 32.364 -6.118 -23.231 1.00 67.56 138 LEU A CA 1
ATOM 1106 C C . LEU A 1 138 ? 32.382 -6.072 -21.699 1.00 67.56 138 LEU A C 1
ATOM 1108 O O . LEU A 1 138 ? 31.481 -6.625 -21.079 1.00 67.56 138 LEU A O 1
ATOM 1112 N N . SER A 1 139 ? 33.350 -5.385 -21.085 1.00 68.75 139 SER A N 1
ATOM 1113 C CA . SER A 1 139 ? 33.385 -5.244 -19.623 1.00 68.75 139 SER A CA 1
ATOM 1114 C C . SER A 1 139 ? 32.268 -4.327 -19.116 1.00 68.75 139 SER A C 1
ATOM 1116 O O . SER A 1 139 ? 31.663 -4.613 -18.083 1.00 68.75 139 SER A O 1
ATOM 1118 N N . HIS A 1 140 ? 31.930 -3.279 -19.875 1.00 67.12 140 HIS A N 1
ATOM 1119 C CA . HIS A 1 140 ? 30.791 -2.411 -19.572 1.00 67.12 140 HIS A CA 1
ATOM 1120 C C . HIS A 1 140 ? 29.452 -3.154 -19.639 1.00 67.12 140 HIS A C 1
ATOM 1122 O O . HIS A 1 140 ? 28.632 -2.992 -18.737 1.00 67.12 140 HIS A O 1
ATOM 1128 N N . LEU A 1 141 ? 29.257 -4.030 -20.631 1.00 67.19 141 LEU A N 1
ATOM 1129 C CA . LEU A 1 141 ? 28.072 -4.888 -20.716 1.00 67.19 141 LEU A CA 1
ATOM 1130 C C . LEU A 1 141 ? 27.939 -5.785 -19.481 1.00 67.19 141 LEU A C 1
ATOM 1132 O O . LEU A 1 141 ? 26.839 -5.926 -18.955 1.00 67.19 141 LEU A O 1
ATOM 1136 N N . THR A 1 142 ? 29.042 -6.337 -18.968 1.00 67.81 142 THR A N 1
ATOM 1137 C CA . THR A 1 142 ? 29.020 -7.118 -17.721 1.00 67.81 142 THR A CA 1
ATOM 1138 C C . THR A 1 142 ? 28.571 -6.264 -16.534 1.00 67.81 142 THR A C 1
ATOM 1140 O O . THR A 1 142 ? 27.699 -6.684 -15.779 1.00 67.81 142 THR A O 1
ATOM 1143 N N . SER A 1 143 ? 29.084 -5.035 -16.409 1.00 71.94 143 SER A N 1
ATOM 1144 C CA . SER A 1 143 ? 28.652 -4.114 -15.346 1.00 71.94 143 SER A CA 1
ATOM 1145 C C . SER A 1 143 ? 27.195 -3.649 -15.496 1.00 71.94 143 SER A C 1
ATOM 1147 O O . SER A 1 143 ? 26.504 -3.437 -14.506 1.00 71.94 143 SER A O 1
ATOM 1149 N N . GLU A 1 144 ? 26.683 -3.529 -16.723 1.00 67.81 144 GLU A N 1
ATOM 1150 C CA . GLU A 1 144 ? 25.269 -3.226 -16.987 1.00 67.81 144 GLU A CA 1
ATOM 1151 C C . GLU A 1 144 ? 24.354 -4.384 -16.605 1.00 67.81 144 GLU A C 1
ATOM 1153 O O . GLU A 1 144 ? 23.285 -4.156 -16.044 1.00 67.81 144 GLU A O 1
ATOM 1158 N N . VAL A 1 145 ? 24.787 -5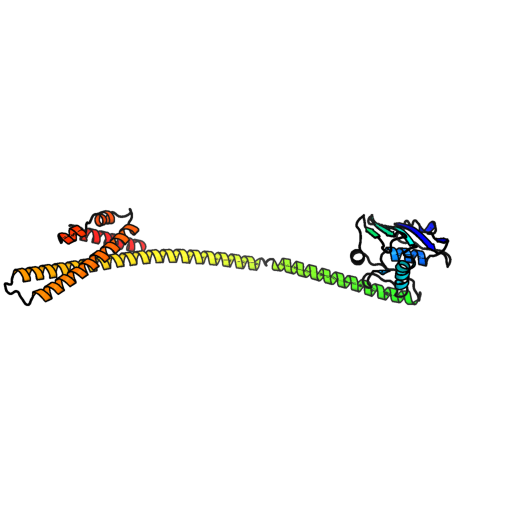.622 -16.853 1.00 71.81 145 VAL A N 1
ATOM 1159 C CA . VAL A 1 145 ? 24.073 -6.815 -16.388 1.00 71.81 145 VAL A CA 1
ATOM 1160 C C . VAL A 1 145 ? 23.994 -6.825 -14.862 1.00 71.81 145 VAL A C 1
ATOM 1162 O O . VAL A 1 145 ? 22.925 -7.105 -14.329 1.00 71.81 145 VAL A O 1
ATOM 1165 N N . GLU A 1 146 ? 25.065 -6.458 -14.154 1.00 72.06 146 GLU A N 1
ATOM 1166 C CA . GLU A 1 146 ? 25.043 -6.322 -12.689 1.00 72.06 146 GLU A CA 1
ATOM 1167 C C . GLU A 1 146 ? 24.069 -5.228 -12.217 1.00 72.06 146 GLU A C 1
ATOM 1169 O O . GLU A 1 146 ? 23.336 -5.419 -11.244 1.00 72.06 146 GLU A O 1
ATOM 1174 N N . VAL A 1 147 ? 24.012 -4.086 -12.912 1.00 74.44 147 VAL A N 1
ATOM 1175 C CA . VAL A 1 147 ? 23.071 -2.997 -12.597 1.00 74.44 147 VAL A CA 1
ATOM 1176 C C . VAL A 1 147 ? 21.618 -3.422 -12.834 1.00 74.44 147 VAL A C 1
ATOM 1178 O O . VAL A 1 147 ? 20.764 -3.157 -11.985 1.00 74.44 147 VAL A O 1
ATOM 1181 N N . GLU A 1 148 ? 21.323 -4.118 -13.934 1.00 71.50 148 GLU A N 1
ATOM 1182 C CA . GLU A 1 148 ? 19.980 -4.647 -14.199 1.00 71.50 148 GLU A CA 1
ATOM 1183 C C . GLU A 1 148 ? 19.597 -5.757 -13.215 1.00 71.50 148 GLU A C 1
ATOM 1185 O O . GLU A 1 148 ? 18.474 -5.771 -12.714 1.00 71.50 148 GLU A O 1
ATOM 1190 N N . GLN A 1 149 ? 20.525 -6.650 -12.861 1.00 75.00 149 GLN A N 1
ATOM 1191 C CA . GLN A 1 149 ? 20.307 -7.645 -11.806 1.00 75.00 149 GLN A CA 1
ATOM 1192 C C . GLN A 1 149 ? 19.962 -6.971 -10.478 1.00 75.00 149 GLN A C 1
ATOM 1194 O O . GLN A 1 149 ? 18.986 -7.350 -9.836 1.00 75.00 149 GLN A O 1
ATOM 1199 N N . LYS A 1 150 ? 20.677 -5.903 -10.114 1.00 78.19 150 LYS A N 1
ATOM 1200 C CA . LYS A 1 150 ? 20.378 -5.117 -8.915 1.00 78.19 150 LYS A CA 1
ATOM 1201 C C . LYS A 1 150 ? 18.995 -4.463 -8.972 1.00 78.19 150 LYS A C 1
ATOM 1203 O O . LYS A 1 150 ? 18.295 -4.418 -7.964 1.00 78.19 150 LYS A O 1
ATOM 1208 N N . ARG A 1 151 ? 18.573 -3.979 -10.142 1.00 76.06 151 ARG A N 1
ATOM 1209 C CA . ARG A 1 151 ? 17.221 -3.439 -10.341 1.00 76.06 151 ARG A CA 1
ATOM 1210 C C . ARG A 1 151 ? 16.151 -4.516 -10.148 1.00 76.06 151 ARG A C 1
ATOM 1212 O O . ARG A 1 151 ? 15.149 -4.243 -9.489 1.00 76.06 151 ARG A O 1
ATOM 1219 N N . TYR A 1 152 ? 16.359 -5.720 -10.683 1.00 78.19 152 TYR A N 1
ATOM 1220 C CA . TYR A 1 152 ? 15.459 -6.850 -10.440 1.00 78.19 152 TYR A CA 1
ATOM 1221 C C . TYR A 1 152 ? 15.443 -7.260 -8.966 1.00 78.19 152 TYR A C 1
ATOM 1223 O O . TYR A 1 152 ? 14.367 -7.502 -8.427 1.00 78.19 152 TYR A O 1
ATOM 1231 N N . ASP A 1 153 ? 16.595 -7.268 -8.294 1.00 80.06 153 ASP A N 1
ATOM 1232 C CA . ASP A 1 153 ? 16.683 -7.528 -6.855 1.00 80.06 153 ASP A CA 1
ATOM 1233 C C . ASP A 1 153 ? 15.889 -6.503 -6.045 1.00 80.06 153 ASP A C 1
ATOM 1235 O O . ASP A 1 153 ? 15.179 -6.867 -5.109 1.00 80.06 153 ASP A O 1
ATOM 1239 N N . ASP A 1 154 ? 15.979 -5.220 -6.393 1.00 81.56 154 ASP A N 1
ATOM 1240 C CA . ASP A 1 154 ? 15.236 -4.167 -5.704 1.00 81.56 154 ASP A CA 1
ATOM 1241 C C . ASP A 1 154 ? 13.721 -4.293 -5.954 1.00 81.56 154 ASP A C 1
ATOM 1243 O O . ASP A 1 154 ? 12.939 -4.222 -5.005 1.00 81.56 154 ASP A O 1
ATOM 1247 N N . GLN A 1 155 ? 13.296 -4.621 -7.182 1.00 78.88 155 GLN A N 1
ATOM 1248 C CA . GLN A 1 155 ? 11.892 -4.947 -7.478 1.00 78.88 155 GLN A CA 1
ATOM 1249 C C . GLN A 1 155 ? 11.403 -6.188 -6.712 1.00 78.88 155 GLN A C 1
ATOM 1251 O O . GLN A 1 155 ? 10.282 -6.201 -6.199 1.00 78.88 155 GLN A O 1
ATOM 1256 N N . LEU A 1 156 ? 12.235 -7.227 -6.601 1.00 85.25 156 LEU A N 1
ATOM 1257 C CA . LEU A 1 156 ? 11.931 -8.436 -5.836 1.00 85.25 156 LEU A CA 1
ATOM 1258 C C . LEU A 1 156 ? 11.840 -8.152 -4.337 1.00 85.25 156 LEU A C 1
ATOM 1260 O O . LEU A 1 156 ? 10.976 -8.718 -3.669 1.00 85.25 156 LEU A O 1
ATOM 1264 N N . LYS A 1 157 ? 12.686 -7.271 -3.795 1.00 87.00 157 LYS A N 1
ATOM 1265 C CA . LYS A 1 157 ? 12.600 -6.830 -2.395 1.00 87.00 157 LYS A CA 1
ATOM 1266 C C . LYS A 1 157 ? 11.308 -6.073 -2.129 1.00 87.00 157 LYS A C 1
ATOM 1268 O O . LYS A 1 157 ? 10.659 -6.356 -1.124 1.00 87.00 157 LYS A O 1
ATOM 1273 N N . ASP A 1 158 ? 10.921 -5.157 -3.012 1.00 83.81 158 ASP A N 1
ATOM 1274 C CA . ASP A 1 158 ? 9.666 -4.413 -2.881 1.00 83.81 158 ASP A CA 1
ATOM 1275 C C . ASP A 1 158 ? 8.457 -5.353 -2.960 1.00 83.81 158 ASP A C 1
ATOM 1277 O O . ASP A 1 158 ? 7.550 -5.278 -2.130 1.00 83.81 158 ASP A O 1
ATOM 1281 N N . PHE A 1 159 ? 8.480 -6.313 -3.888 1.00 83.88 159 PHE A N 1
ATOM 1282 C CA . PHE A 1 159 ? 7.453 -7.347 -3.984 1.00 83.88 159 PHE A CA 1
ATOM 1283 C C . PHE A 1 159 ? 7.423 -8.264 -2.752 1.00 83.88 159 PHE A C 1
ATOM 1285 O O . PHE A 1 159 ? 6.355 -8.567 -2.227 1.00 83.88 159 PHE A O 1
ATOM 1292 N N . SER A 1 160 ? 8.585 -8.670 -2.241 1.00 84.06 160 SER A N 1
ATOM 1293 C CA . SER A 1 160 ? 8.707 -9.463 -1.014 1.00 84.06 160 SER A CA 1
ATOM 1294 C C . SER A 1 160 ? 8.190 -8.698 0.203 1.00 84.06 160 SER A C 1
ATOM 1296 O O . SER A 1 160 ? 7.496 -9.268 1.044 1.00 84.06 160 SER A O 1
ATOM 1298 N N . ARG A 1 161 ? 8.457 -7.390 0.296 1.00 89.38 161 ARG A N 1
ATOM 1299 C CA . ARG A 1 161 ? 7.877 -6.528 1.331 1.00 89.38 161 ARG A CA 1
ATOM 1300 C C . ARG A 1 161 ? 6.358 -6.499 1.212 1.00 89.38 161 ARG A C 1
ATOM 1302 O O . ARG A 1 161 ? 5.692 -6.779 2.198 1.00 89.38 161 ARG A O 1
ATOM 1309 N N . TYR A 1 162 ? 5.827 -6.271 0.013 1.00 88.69 162 TYR A N 1
ATOM 1310 C CA . TYR A 1 162 ? 4.388 -6.311 -0.241 1.00 88.69 162 TYR A CA 1
ATOM 1311 C C . TYR A 1 162 ? 3.756 -7.658 0.152 1.00 88.69 162 TYR A C 1
ATOM 1313 O O . TYR A 1 162 ? 2.715 -7.677 0.806 1.00 88.69 162 TYR A O 1
ATOM 1321 N N . LEU A 1 163 ? 4.390 -8.787 -0.186 1.00 82.94 163 LEU A N 1
ATOM 1322 C CA . LEU A 1 163 ? 3.933 -10.116 0.227 1.00 82.94 163 LEU A CA 1
ATOM 1323 C C . LEU A 1 163 ? 3.974 -10.287 1.743 1.00 82.94 163 LEU A C 1
ATOM 1325 O O . LEU A 1 163 ? 3.015 -10.788 2.314 1.00 82.94 163 LEU A O 1
ATOM 1329 N N . ASN A 1 164 ? 5.053 -9.868 2.401 1.00 86.31 164 ASN A N 1
ATOM 1330 C CA . ASN A 1 164 ? 5.175 -9.956 3.854 1.00 86.31 164 ASN A CA 1
ATOM 1331 C C . ASN A 1 164 ? 4.153 -9.070 4.568 1.00 86.31 164 ASN A C 1
ATOM 1333 O O . ASN A 1 164 ? 3.596 -9.492 5.576 1.00 86.31 164 ASN A O 1
ATOM 1337 N N . ASP A 1 165 ? 3.881 -7.878 4.048 1.00 84.56 165 ASP A N 1
ATOM 1338 C CA . ASP A 1 165 ? 2.850 -6.987 4.573 1.00 84.56 165 ASP A CA 1
ATOM 1339 C C . ASP A 1 165 ? 1.459 -7.583 4.333 1.00 84.56 165 ASP A C 1
ATOM 1341 O O . ASP A 1 165 ? 0.657 -7.636 5.253 1.00 84.56 165 ASP A O 1
ATOM 1345 N N . THR A 1 166 ? 1.212 -8.182 3.166 1.00 77.38 166 THR A N 1
ATOM 1346 C CA . THR A 1 166 ? -0.031 -8.920 2.883 1.00 77.38 166 THR A CA 1
ATOM 1347 C C . THR A 1 166 ? -0.190 -10.139 3.799 1.00 77.38 166 THR A C 1
ATOM 1349 O O . THR A 1 166 ? -1.276 -10.396 4.310 1.00 77.38 166 THR A O 1
ATOM 1352 N N . ILE A 1 167 ? 0.881 -10.895 4.054 1.00 76.88 167 ILE A N 1
ATOM 1353 C CA . ILE A 1 167 ? 0.890 -12.027 4.990 1.00 76.88 167 ILE A CA 1
ATOM 1354 C C . ILE A 1 167 ? 0.629 -11.531 6.411 1.00 76.88 167 ILE A C 1
ATOM 1356 O O . ILE A 1 167 ? -0.180 -12.133 7.108 1.00 76.88 167 ILE A O 1
ATOM 1360 N N . LYS A 1 168 ? 1.249 -10.426 6.837 1.00 78.12 168 LYS A N 1
ATOM 1361 C CA . LYS A 1 168 ? 0.966 -9.785 8.127 1.00 78.12 168 LYS A CA 1
ATOM 1362 C C . LYS A 1 168 ? -0.468 -9.283 8.205 1.00 78.12 168 LYS A C 1
ATOM 1364 O O . LYS A 1 168 ? -1.085 -9.429 9.250 1.00 78.12 168 LYS A O 1
ATOM 1369 N N . ASP A 1 169 ? -1.028 -8.750 7.129 1.00 72.25 169 ASP A N 1
ATOM 1370 C CA . ASP A 1 169 ? -2.428 -8.332 7.051 1.00 72.25 169 ASP A CA 1
ATOM 1371 C C . ASP A 1 169 ? -3.372 -9.540 7.141 1.00 72.25 169 ASP A C 1
ATOM 1373 O O . ASP A 1 169 ? -4.407 -9.480 7.799 1.00 72.25 169 ASP A O 1
ATOM 1377 N N . ILE A 1 170 ? -3.005 -10.676 6.546 1.00 65.00 170 ILE A N 1
ATOM 1378 C CA . ILE A 1 170 ? -3.742 -11.941 6.670 1.00 65.00 170 ILE A CA 1
ATOM 1379 C C . ILE A 1 170 ? -3.613 -12.516 8.091 1.00 65.00 170 ILE A C 1
ATOM 1381 O O . ILE A 1 170 ? -4.604 -12.955 8.667 1.00 65.00 170 ILE A O 1
ATOM 1385 N N . GLN A 1 171 ? -2.420 -12.485 8.687 1.00 60.34 171 GLN A N 1
ATOM 1386 C CA . GLN A 1 171 ? -2.151 -12.980 10.043 1.00 60.34 171 GLN A CA 1
ATOM 1387 C C . GLN A 1 171 ? -2.781 -12.089 11.125 1.00 60.34 171 GLN A C 1
ATOM 1389 O O . GLN A 1 171 ? -3.306 -12.587 12.119 1.00 60.34 171 GLN A O 1
ATOM 1394 N N . SER A 1 172 ? -2.782 -10.772 10.920 1.00 62.31 172 SER A N 1
ATOM 1395 C CA . SER A 1 172 ? -3.432 -9.790 11.796 1.00 62.31 172 SER A CA 1
ATOM 1396 C C . SER A 1 172 ? -4.956 -9.791 11.660 1.00 62.31 172 SER A C 1
ATOM 1398 O O . SER A 1 172 ? -5.649 -9.339 12.572 1.00 62.31 172 SER A O 1
ATOM 1400 N N . ARG A 1 173 ? -5.513 -10.412 10.607 1.00 60.19 173 ARG A N 1
ATOM 1401 C CA . ARG A 1 173 ? -6.953 -10.715 10.472 1.00 60.19 173 ARG A CA 1
ATOM 1402 C C . ARG A 1 173 ? -7.464 -11.845 11.390 1.00 60.19 173 ARG A C 1
ATOM 1404 O O . ARG A 1 173 ? -8.580 -12.317 11.199 1.00 60.19 173 ARG A O 1
ATOM 1411 N N . LYS A 1 174 ? -6.736 -12.106 12.485 1.00 55.72 174 LYS A N 1
ATOM 1412 C CA . LYS A 1 174 ? -7.068 -12.871 13.704 1.00 55.72 174 LYS A CA 1
ATOM 1413 C C . LYS A 1 174 ? -6.662 -14.345 13.684 1.00 55.72 174 LYS A C 1
ATOM 1415 O O . LYS A 1 174 ? -7.222 -15.176 12.975 1.00 55.72 174 LYS A O 1
ATOM 1420 N N . ASN A 1 175 ? -5.728 -14.647 14.581 1.00 66.94 175 ASN A N 1
ATOM 1421 C CA . ASN A 1 175 ? -5.314 -15.978 14.993 1.00 66.94 175 ASN A CA 1
ATOM 1422 C C . ASN A 1 175 ? -6.538 -16.785 15.504 1.00 66.94 175 ASN A C 1
ATOM 1424 O O . ASN A 1 175 ? -7.208 -16.321 16.434 1.00 66.94 175 ASN A O 1
ATOM 1428 N N . PRO A 1 176 ? -6.853 -17.968 14.939 1.00 67.94 176 PRO A N 1
ATOM 1429 C CA . PRO A 1 176 ? -7.986 -18.801 15.362 1.00 67.94 176 PRO A CA 1
ATOM 1430 C C . PRO A 1 176 ? -8.016 -19.087 16.870 1.00 67.94 176 PRO A C 1
ATOM 1432 O O . PRO A 1 176 ? -9.085 -19.138 17.472 1.00 67.94 176 PRO A O 1
ATOM 1435 N N . GLU A 1 177 ? -6.848 -19.197 17.506 1.00 68.94 177 GLU A N 1
ATOM 1436 C CA . GLU A 1 177 ? -6.739 -19.424 18.950 1.00 68.94 177 GLU A CA 1
ATOM 1437 C C . GLU A 1 177 ? -7.182 -18.216 19.787 1.00 68.94 177 GLU A C 1
ATOM 1439 O O . GLU A 1 177 ? -7.758 -18.376 20.865 1.00 68.94 177 GLU A O 1
ATOM 1444 N N . GLU A 1 178 ? -6.942 -16.993 19.308 1.00 66.75 178 GLU A N 1
ATOM 1445 C CA . GLU A 1 178 ? -7.402 -15.778 19.985 1.00 66.75 178 GLU A CA 1
ATOM 1446 C C . GLU A 1 178 ? -8.905 -15.578 19.814 1.00 66.75 178 GLU A C 1
ATOM 1448 O O . GLU A 1 178 ? -9.566 -15.133 20.751 1.00 66.75 178 GLU A O 1
ATOM 1453 N N . ILE A 1 179 ? -9.461 -15.961 18.659 1.00 67.00 179 ILE A N 1
ATOM 1454 C CA . ILE A 1 179 ? -10.912 -15.973 18.441 1.00 67.00 179 ILE A CA 1
ATOM 1455 C C . ILE A 1 179 ? -11.579 -16.921 19.437 1.00 67.00 179 ILE A C 1
ATOM 1457 O O . ILE A 1 179 ? -12.569 -16.541 20.056 1.00 67.00 179 ILE A O 1
ATOM 1461 N N . GLU A 1 180 ? -11.016 -18.106 19.660 1.00 75.06 180 GLU A N 1
ATOM 1462 C CA . GLU A 1 180 ? -11.619 -19.080 20.569 1.00 75.06 180 GLU A CA 1
ATOM 1463 C C . GLU A 1 180 ? -11.456 -18.700 22.042 1.00 75.06 180 GLU A C 1
ATOM 1465 O O . GLU A 1 180 ? -12.393 -18.862 22.828 1.00 75.06 180 GLU A O 1
ATOM 1470 N N . LYS A 1 181 ? -10.339 -18.061 22.412 1.00 76.31 181 LYS A N 1
ATOM 1471 C CA . LYS A 1 181 ? -10.197 -17.409 23.726 1.00 76.31 181 LYS A CA 1
ATOM 1472 C C . LYS A 1 181 ? -11.200 -16.270 23.911 1.00 76.31 181 LYS A C 1
ATOM 1474 O O . LYS A 1 181 ? -11.778 -16.147 24.989 1.00 76.31 181 LYS A O 1
ATOM 1479 N N . LEU A 1 182 ? -11.432 -15.453 22.883 1.00 72.69 182 LEU A N 1
ATOM 1480 C CA . LEU A 1 182 ? -12.407 -14.362 22.925 1.00 72.69 182 LEU A CA 1
ATOM 1481 C C . LEU A 1 182 ? -13.842 -14.885 23.009 1.00 72.69 182 LEU A C 1
ATOM 1483 O O . LEU A 1 182 ? -14.600 -14.389 23.834 1.00 72.69 182 LEU A O 1
ATOM 1487 N N . LYS A 1 183 ? -14.209 -15.914 22.235 1.00 74.56 183 LYS A N 1
ATOM 1488 C CA . LYS A 1 183 ? -15.518 -16.575 22.348 1.00 74.56 183 LYS A CA 1
ATOM 1489 C C . LYS A 1 183 ? -15.734 -17.144 23.741 1.00 74.56 183 LYS A C 1
ATOM 1491 O O . LYS A 1 183 ? -16.794 -16.928 24.317 1.00 74.56 183 LYS A O 1
ATOM 1496 N N . LYS A 1 184 ? -14.723 -17.813 24.304 1.00 84.38 184 LYS A N 1
ATOM 1497 C CA . LYS A 1 184 ? -14.790 -18.328 25.673 1.00 84.38 184 LYS A CA 1
ATOM 1498 C C . LYS A 1 184 ? -14.985 -17.195 26.681 1.00 84.38 184 LYS A C 1
ATOM 1500 O O . LYS A 1 184 ? -15.882 -17.276 27.502 1.00 84.38 184 LYS A O 1
ATOM 1505 N N . ARG A 1 185 ? -14.242 -16.093 26.544 1.00 77.25 185 ARG A N 1
ATOM 1506 C CA . ARG A 1 185 ? -14.379 -14.912 27.410 1.00 77.25 185 ARG A CA 1
ATOM 1507 C C . ARG A 1 185 ? -15.749 -14.233 27.290 1.00 77.25 185 ARG A C 1
ATOM 1509 O O . ARG A 1 185 ? -16.273 -13.759 28.291 1.00 77.25 185 ARG A O 1
ATOM 1516 N N . ILE A 1 186 ? -16.332 -14.199 26.090 1.00 80.06 186 ILE A N 1
ATOM 1517 C CA . ILE A 1 186 ? -17.699 -13.705 25.857 1.00 80.06 186 ILE A CA 1
ATOM 1518 C C . ILE A 1 186 ? -18.720 -14.631 26.527 1.00 80.06 186 ILE A C 1
ATOM 1520 O O . ILE A 1 186 ? -19.628 -14.149 27.194 1.00 80.06 186 ILE A O 1
ATOM 1524 N N . MET A 1 187 ? -18.559 -15.947 26.381 1.00 89.56 187 MET A N 1
ATOM 1525 C CA . MET A 1 187 ? -19.450 -16.940 26.981 1.00 89.56 187 MET A CA 1
ATOM 1526 C C . MET A 1 187 ? -19.374 -16.925 28.514 1.00 89.56 187 MET A C 1
ATOM 1528 O O . MET A 1 187 ? -20.406 -16.911 29.177 1.00 89.56 187 MET A O 1
ATOM 1532 N N . ASP A 1 188 ? -18.166 -16.843 29.074 1.00 90.12 188 ASP A N 1
ATOM 1533 C CA . ASP A 1 188 ? -17.937 -16.715 30.515 1.00 90.12 188 ASP A CA 1
ATOM 1534 C C . ASP A 1 188 ? -18.572 -15.419 31.051 1.00 90.12 188 ASP A C 1
ATOM 1536 O O . ASP A 1 188 ? -19.306 -15.455 32.038 1.00 90.12 188 ASP A O 1
ATOM 1540 N N . GLY A 1 189 ? -18.384 -14.294 30.348 1.00 85.25 189 GLY A N 1
ATOM 1541 C CA . GLY A 1 189 ? -19.016 -13.020 30.700 1.00 85.25 189 GLY A CA 1
ATOM 1542 C C . GLY A 1 189 ? -20.545 -13.062 30.622 1.00 85.25 189 GLY A C 1
ATOM 1543 O O . GLY A 1 189 ? -21.220 -12.496 31.481 1.00 85.25 189 GLY A O 1
ATOM 1544 N N . HIS A 1 190 ? -21.115 -13.767 29.640 1.00 86.25 190 HIS A N 1
ATOM 1545 C CA . HIS A 1 190 ? -22.566 -13.923 29.532 1.00 86.25 190 HIS A CA 1
ATOM 1546 C C . HIS A 1 190 ? -23.139 -14.729 30.706 1.00 86.25 190 HIS A C 1
ATOM 1548 O O . HIS A 1 190 ? -24.131 -14.305 31.302 1.00 86.25 190 HIS A O 1
ATOM 1554 N N . ASN A 1 191 ? -22.478 -15.828 31.083 1.00 89.12 191 ASN A N 1
ATOM 1555 C CA . ASN A 1 191 ? -22.871 -16.661 32.221 1.00 89.12 191 ASN A CA 1
ATOM 1556 C C . ASN A 1 191 ? -22.792 -15.896 33.551 1.00 89.12 191 ASN A C 1
ATOM 1558 O O . ASN A 1 191 ? -23.676 -16.019 34.399 1.00 89.12 191 ASN A O 1
ATOM 1562 N N . GLU A 1 192 ? -21.743 -15.094 33.741 1.00 89.38 192 GLU A N 1
ATOM 1563 C CA . GLU A 1 192 ? -21.580 -14.269 34.941 1.00 89.38 192 GLU A CA 1
ATOM 1564 C C . GLU A 1 192 ? -22.654 -13.177 35.021 1.00 89.38 192 GLU A C 1
ATOM 1566 O O . GLU A 1 192 ? -23.237 -12.961 36.084 1.00 89.38 192 GLU A O 1
ATOM 1571 N N . THR A 1 193 ? -22.989 -12.562 33.881 1.00 87.38 193 THR A N 1
ATOM 1572 C CA . THR A 1 193 ? -24.068 -11.567 33.788 1.00 87.38 193 THR A CA 1
ATOM 1573 C C . THR A 1 193 ? -25.420 -12.184 34.147 1.00 87.38 193 THR A C 1
ATOM 1575 O O . THR A 1 193 ? -26.146 -11.614 34.955 1.00 87.38 193 THR A O 1
ATOM 1578 N N . GLU A 1 194 ? -25.747 -13.370 33.621 1.00 88.44 194 GLU A N 1
ATOM 1579 C CA . GLU A 1 194 ? -26.989 -14.067 33.982 1.00 88.44 194 GLU A CA 1
ATOM 1580 C C . GLU A 1 194 ? -27.060 -14.399 35.472 1.00 88.44 194 GLU A C 1
ATOM 1582 O O . GLU A 1 194 ? -28.114 -14.243 36.091 1.00 88.44 194 GLU A O 1
ATOM 1587 N N . LYS A 1 195 ? -25.950 -14.859 36.059 1.00 89.50 195 LYS A N 1
ATOM 1588 C CA . LYS A 1 195 ? -25.892 -15.165 37.489 1.00 89.50 195 LYS A CA 1
ATOM 1589 C C . LYS A 1 195 ? -26.133 -13.909 38.328 1.00 89.50 195 LYS A C 1
ATOM 1591 O O . LYS A 1 195 ? -26.980 -13.930 39.214 1.00 89.50 195 LYS A O 1
ATOM 1596 N N . LEU A 1 196 ? -25.453 -12.810 37.999 1.00 86.75 196 LEU A N 1
ATOM 1597 C CA . LEU A 1 196 ? -25.644 -11.513 38.651 1.00 86.75 196 LEU A CA 1
ATOM 1598 C C . LEU A 1 196 ? -27.080 -11.000 38.508 1.00 86.75 196 LEU A C 1
ATOM 1600 O O . LEU A 1 196 ? -27.618 -10.454 39.467 1.00 86.75 196 LEU A O 1
ATOM 1604 N N . SER A 1 197 ? -27.722 -11.188 37.351 1.00 84.75 197 SER A N 1
ATOM 1605 C CA . SER A 1 197 ? -29.127 -10.816 37.158 1.00 84.75 197 SER A CA 1
ATOM 1606 C C . SER A 1 197 ? -30.067 -11.612 38.066 1.00 84.75 197 SER A C 1
ATOM 1608 O O . SER A 1 197 ? -30.916 -11.005 38.715 1.00 84.75 197 SER A O 1
ATOM 1610 N N . ARG A 1 198 ? -29.885 -12.936 38.180 1.00 86.44 198 ARG A N 1
ATOM 1611 C CA . ARG A 1 198 ? -30.684 -13.781 39.090 1.00 86.44 198 ARG A CA 1
ATOM 1612 C C . ARG A 1 198 ? -30.458 -13.417 40.557 1.00 86.44 198 ARG A C 1
ATOM 1614 O O . ARG A 1 198 ? -31.414 -13.314 41.325 1.00 86.44 198 ARG A O 1
ATOM 1621 N N . ASP A 1 199 ? -29.204 -13.181 40.940 1.00 87.69 199 ASP A N 1
ATOM 1622 C CA . ASP A 1 199 ? -28.858 -12.763 42.299 1.00 87.69 199 ASP A CA 1
ATOM 1623 C C . ASP A 1 199 ? -29.493 -11.402 42.624 1.00 87.69 199 ASP A C 1
ATOM 1625 O O . ASP A 1 199 ? -30.046 -11.215 43.707 1.00 87.69 199 ASP A O 1
ATOM 1629 N N . LEU A 1 200 ? -29.473 -10.459 41.679 1.00 84.69 200 LEU A N 1
ATOM 1630 C CA . LEU A 1 200 ? -30.082 -9.139 41.834 1.00 84.69 200 LEU A CA 1
ATOM 1631 C C . LEU A 1 200 ? -31.605 -9.221 41.975 1.00 84.69 200 LEU A C 1
ATOM 1633 O O . LEU A 1 200 ? -32.173 -8.505 42.799 1.00 84.69 200 LEU A O 1
ATOM 1637 N N . GLU A 1 201 ? -32.260 -10.093 41.212 1.00 84.88 201 GLU A N 1
ATOM 1638 C CA . GLU A 1 201 ? -33.700 -10.343 41.329 1.00 84.88 201 GLU A CA 1
ATOM 1639 C C . GLU A 1 201 ? -34.049 -10.927 42.704 1.00 84.88 201 GLU A C 1
ATOM 1641 O O . GLU A 1 201 ? -34.874 -10.363 43.418 1.00 84.88 201 GLU A O 1
ATOM 1646 N N . THR A 1 202 ? -33.283 -11.919 43.163 1.00 81.69 202 THR A N 1
ATOM 1647 C CA . THR A 1 202 ? -33.429 -12.498 44.510 1.00 81.69 202 THR A CA 1
ATOM 1648 C C . THR A 1 202 ? -33.235 -11.447 45.613 1.00 81.69 202 THR A C 1
ATOM 1650 O O . THR A 1 202 ? -33.940 -11.434 46.624 1.00 81.69 202 THR A O 1
ATOM 1653 N N . GLN A 1 203 ? -32.261 -10.543 45.464 1.00 79.81 203 GLN A N 1
ATOM 1654 C CA . GLN A 1 203 ? -32.037 -9.470 46.440 1.00 79.81 203 GLN A CA 1
ATOM 1655 C C . GLN A 1 203 ? -33.149 -8.418 46.412 1.00 79.81 203 GLN A C 1
ATOM 1657 O O . GLN A 1 203 ? -33.502 -7.888 47.465 1.00 79.81 203 GLN A O 1
ATOM 1662 N N . ARG A 1 204 ? -33.728 -8.129 45.241 1.00 78.88 204 ARG A N 1
ATOM 1663 C CA . ARG A 1 204 ? -34.899 -7.250 45.126 1.00 78.88 204 ARG A CA 1
ATOM 1664 C C . ARG A 1 204 ? -36.112 -7.846 45.825 1.00 78.88 204 ARG A C 1
ATOM 1666 O O . ARG A 1 204 ? -36.768 -7.123 46.564 1.00 78.88 204 ARG A O 1
ATOM 1673 N N . GLU A 1 205 ? -36.365 -9.140 45.657 1.00 75.75 205 GLU A N 1
ATOM 1674 C CA . GLU A 1 205 ? -37.448 -9.841 46.358 1.00 75.75 205 GLU A CA 1
ATOM 1675 C C . GLU A 1 205 ? -37.252 -9.789 47.878 1.00 75.75 205 GLU A C 1
ATOM 1677 O O . GLU A 1 205 ? -38.159 -9.399 48.614 1.00 75.75 205 GLU A O 1
ATOM 1682 N N . LYS A 1 206 ? -36.035 -10.070 48.364 1.00 71.88 206 LYS A N 1
ATOM 1683 C CA . LYS A 1 206 ? -35.703 -9.948 49.795 1.00 71.88 206 LYS A CA 1
ATOM 1684 C C . LYS A 1 206 ? -35.882 -8.528 50.319 1.00 71.88 206 LYS A C 1
ATOM 1686 O O . LYS A 1 206 ? -36.392 -8.339 51.423 1.00 71.88 206 LYS A O 1
ATOM 1691 N N . HIS A 1 207 ? -35.456 -7.531 49.548 1.00 73.62 207 HIS A N 1
ATOM 1692 C CA . HIS A 1 207 ? -35.648 -6.132 49.902 1.00 73.62 207 HIS A CA 1
ATOM 1693 C C . HIS A 1 207 ? -37.136 -5.776 49.967 1.00 73.62 207 HIS A C 1
ATOM 1695 O O . HIS A 1 207 ? -37.550 -5.130 50.923 1.00 73.62 207 HIS A O 1
ATOM 1701 N N . ASP A 1 208 ? -37.943 -6.217 48.998 1.00 69.62 208 ASP A N 1
ATOM 1702 C CA . ASP A 1 208 ? -39.388 -5.972 48.976 1.00 69.62 208 ASP A CA 1
ATOM 1703 C C . ASP A 1 208 ? -40.076 -6.573 50.209 1.00 69.62 208 ASP A C 1
ATOM 1705 O O . ASP A 1 208 ? -40.850 -5.901 50.888 1.00 69.62 208 ASP A O 1
ATOM 1709 N N . VAL A 1 209 ? -39.711 -7.801 50.584 1.00 68.31 209 VAL A N 1
ATOM 1710 C CA . VAL A 1 209 ? -40.193 -8.446 51.814 1.00 68.31 209 VAL A CA 1
ATOM 1711 C C . VAL A 1 209 ? -39.803 -7.651 53.063 1.00 68.31 209 VAL A C 1
ATOM 1713 O O . VAL A 1 209 ? -40.656 -7.364 53.907 1.00 68.31 209 VAL A O 1
ATOM 1716 N N . LEU A 1 210 ? -38.530 -7.267 53.195 1.00 62.88 210 LEU A N 1
ATOM 1717 C CA . LEU A 1 210 ? -38.053 -6.488 54.342 1.00 62.88 210 LEU A CA 1
ATOM 1718 C C . LEU A 1 210 ? -38.727 -5.116 54.418 1.00 62.88 210 LEU A C 1
ATOM 1720 O O . LEU A 1 210 ? -39.054 -4.648 55.509 1.00 62.88 210 LEU A O 1
ATOM 1724 N N . TYR A 1 211 ? -38.965 -4.493 53.267 1.00 63.78 211 TYR A N 1
ATOM 1725 C CA . TYR A 1 211 ? -39.651 -3.217 53.159 1.00 63.78 211 TYR A CA 1
ATOM 1726 C C . TYR A 1 211 ? -41.121 -3.336 53.585 1.00 63.78 211 TYR A C 1
ATOM 1728 O O . TYR A 1 211 ? -41.570 -2.570 54.439 1.00 63.78 211 TYR A O 1
ATOM 1736 N N . ARG A 1 212 ? -41.846 -4.361 53.111 1.00 60.56 212 ARG A N 1
ATOM 1737 C CA . ARG A 1 212 ? -43.219 -4.671 53.558 1.00 60.56 212 ARG A CA 1
ATOM 1738 C C . ARG A 1 212 ? -43.285 -4.923 55.061 1.00 60.56 212 ARG A C 1
ATOM 1740 O O . ARG A 1 212 ? -44.151 -4.375 55.741 1.00 60.56 212 ARG A O 1
ATOM 1747 N N . TYR A 1 213 ? -42.356 -5.717 55.591 1.00 67.44 213 TYR A N 1
ATOM 1748 C CA . TYR A 1 213 ? -42.268 -5.980 57.025 1.00 67.44 213 TYR A CA 1
ATOM 1749 C C . TYR A 1 213 ? -42.023 -4.694 57.822 1.00 67.44 213 TYR A C 1
ATOM 1751 O O . TYR A 1 213 ? -42.659 -4.468 58.852 1.00 67.44 213 TYR A O 1
ATOM 1759 N N . HIS A 1 214 ? -41.131 -3.827 57.337 1.00 63.94 214 HIS A N 1
ATOM 1760 C CA . HIS A 1 214 ? -40.857 -2.543 57.969 1.00 63.94 214 HIS A CA 1
ATOM 1761 C C . HIS A 1 214 ? -42.101 -1.649 58.002 1.00 63.94 214 HIS A C 1
ATOM 1763 O O . HIS A 1 214 ? -42.434 -1.142 59.072 1.00 63.94 214 HIS A O 1
ATOM 1769 N N . ILE A 1 215 ? -42.821 -1.516 56.881 1.00 67.50 215 ILE A N 1
ATOM 1770 C CA . ILE A 1 215 ? -44.067 -0.736 56.816 1.00 67.50 215 ILE A CA 1
ATOM 1771 C C . ILE A 1 215 ? -45.092 -1.273 57.817 1.00 67.50 215 ILE A C 1
ATOM 1773 O O . ILE A 1 215 ? -45.613 -0.509 58.626 1.00 67.50 215 ILE A O 1
ATOM 1777 N N . LEU A 1 216 ? -45.351 -2.584 57.814 1.00 66.81 216 LEU A N 1
ATOM 1778 C CA . LEU A 1 216 ? -46.331 -3.198 58.717 1.00 66.81 216 LEU A CA 1
ATOM 1779 C C . LEU A 1 216 ? -45.960 -3.010 60.189 1.00 66.81 216 LEU A C 1
ATOM 1781 O O . LEU A 1 216 ? -46.820 -2.714 61.020 1.00 66.81 216 LEU A O 1
ATOM 1785 N N . ARG A 1 217 ? -44.674 -3.146 60.524 1.00 68.19 217 ARG A N 1
ATOM 1786 C CA . ARG A 1 217 ? -44.182 -2.938 61.887 1.00 68.19 217 ARG A CA 1
ATOM 1787 C C . ARG A 1 217 ? -44.328 -1.483 62.326 1.00 68.19 217 ARG A C 1
ATOM 1789 O O . ARG A 1 217 ? -44.769 -1.241 63.448 1.00 68.19 217 ARG A O 1
ATOM 1796 N N . SER A 1 218 ? -43.967 -0.537 61.463 1.00 61.53 218 SER A N 1
ATOM 1797 C CA . SER A 1 218 ? -44.116 0.898 61.726 1.00 61.53 218 SER A CA 1
ATOM 1798 C C . SER A 1 218 ? -45.586 1.271 61.907 1.00 61.53 218 SER A C 1
ATOM 1800 O O . SER A 1 218 ? -45.935 1.968 62.856 1.00 61.53 218 SER A O 1
ATOM 1802 N N . TYR A 1 219 ? -46.463 0.715 61.071 1.00 68.56 219 TYR A N 1
ATOM 1803 C CA . TYR A 1 219 ? -47.903 0.903 61.176 1.00 68.56 219 TYR A CA 1
ATOM 1804 C C . TYR A 1 219 ? -48.465 0.360 62.500 1.00 68.56 219 TYR A C 1
ATOM 1806 O O . TYR A 1 219 ? -49.177 1.071 63.207 1.00 68.56 219 TYR A O 1
ATOM 1814 N N . LYS A 1 220 ? -48.094 -0.869 62.889 1.00 69.94 220 LYS A N 1
ATOM 1815 C CA . LYS A 1 220 ? -48.499 -1.464 64.173 1.00 69.94 220 LYS A CA 1
ATOM 1816 C C . LYS A 1 220 ? -48.056 -0.607 65.358 1.00 69.94 220 LYS A C 1
ATOM 1818 O O . LYS A 1 220 ? -48.869 -0.291 66.220 1.00 69.94 220 LYS A O 1
ATOM 1823 N N . PHE A 1 221 ? -46.791 -0.191 65.367 1.00 72.19 221 PHE A N 1
ATOM 1824 C CA . PHE A 1 221 ? -46.243 0.661 66.419 1.00 72.19 221 PHE A CA 1
ATOM 1825 C C . PHE A 1 221 ? -46.992 1.997 66.535 1.00 72.19 221 PHE A C 1
ATOM 1827 O O . PHE A 1 221 ? -47.333 2.426 67.637 1.00 72.19 221 PHE A O 1
ATOM 1834 N N . ASN A 1 222 ? -47.287 2.642 65.403 1.00 67.19 222 ASN A N 1
ATOM 1835 C CA . ASN A 1 222 ? -48.037 3.895 65.386 1.00 67.19 222 ASN A CA 1
ATOM 1836 C C . ASN A 1 222 ? -49.490 3.700 65.840 1.00 67.19 222 ASN A C 1
ATOM 1838 O O . ASN A 1 222 ? -50.007 4.532 66.583 1.00 67.19 222 ASN A O 1
ATOM 1842 N N . SER A 1 223 ? -50.130 2.587 65.469 1.00 68.06 223 SER A N 1
ATOM 1843 C CA . SER A 1 223 ? -51.477 2.236 65.931 1.00 68.06 223 SER A CA 1
ATOM 1844 C C . SER A 1 223 ? -51.529 2.026 67.448 1.00 68.06 223 SER A C 1
ATOM 1846 O O . SER A 1 223 ? -52.418 2.564 68.106 1.00 68.06 223 SER A O 1
ATOM 1848 N N . GLU A 1 224 ? -50.572 1.284 68.014 1.00 72.81 224 GLU A N 1
ATOM 1849 C CA . GLU A 1 224 ? -50.463 1.056 69.463 1.00 72.81 224 GLU A CA 1
ATOM 1850 C C . GLU A 1 224 ? -50.239 2.378 70.209 1.00 72.81 224 GLU A C 1
ATOM 1852 O O . GLU A 1 224 ? -50.945 2.679 71.172 1.00 72.81 224 GLU A O 1
ATOM 1857 N N . LYS A 1 225 ? -49.335 3.233 69.712 1.00 69.94 225 LYS A N 1
ATOM 1858 C CA . LYS A 1 225 ? -49.129 4.573 70.278 1.00 69.94 225 LYS A CA 1
ATOM 1859 C C . LYS A 1 225 ? -50.367 5.453 70.202 1.00 69.94 225 LYS A C 1
ATOM 1861 O O . LYS A 1 225 ? -50.659 6.176 71.152 1.00 69.94 225 LYS A O 1
ATOM 1866 N N . ASN A 1 226 ? -51.092 5.418 69.088 1.00 68.06 226 ASN A N 1
ATOM 1867 C CA . ASN A 1 226 ? -52.319 6.190 68.947 1.00 68.06 226 ASN A CA 1
ATOM 1868 C C . ASN A 1 226 ? -53.367 5.730 69.974 1.00 68.06 226 ASN A C 1
ATOM 1870 O O . ASN A 1 226 ? -54.004 6.557 70.622 1.00 68.06 226 ASN A O 1
ATOM 1874 N N . GLN A 1 227 ? -53.476 4.420 70.208 1.00 70.12 227 GLN A N 1
ATOM 1875 C CA . GLN A 1 227 ? -54.343 3.864 71.246 1.00 70.12 227 GLN A CA 1
ATOM 1876 C C . GLN A 1 227 ? -53.924 4.315 72.657 1.00 70.12 227 GLN A C 1
ATOM 1878 O O . GLN A 1 227 ? -54.773 4.752 73.437 1.00 70.12 227 GLN A O 1
ATOM 1883 N N . GLU A 1 228 ? -52.626 4.302 72.976 1.00 72.38 228 GLU A N 1
ATOM 1884 C CA . GLU A 1 228 ? -52.117 4.844 74.245 1.00 72.38 228 GLU A CA 1
ATOM 1885 C C . GLU A 1 228 ? -52.478 6.328 74.420 1.00 72.38 228 GLU A C 1
ATOM 1887 O O . GLU A 1 228 ? -52.941 6.739 75.491 1.00 72.38 228 GLU A O 1
ATOM 1892 N N . TYR A 1 229 ? -52.308 7.144 73.374 1.00 70.88 229 TYR A N 1
ATOM 1893 C CA . TYR A 1 229 ? -52.676 8.559 73.410 1.00 70.88 229 TYR A CA 1
ATOM 1894 C C . TYR A 1 229 ? -54.186 8.762 73.568 1.00 70.88 229 TYR A C 1
ATOM 1896 O O . TYR A 1 229 ? -54.601 9.634 74.334 1.00 70.88 229 TYR A O 1
ATOM 1904 N N . GLN A 1 230 ? -55.015 7.932 72.932 1.00 64.75 230 GLN A N 1
ATOM 1905 C CA . GLN A 1 230 ? -56.467 7.952 73.120 1.00 64.75 230 GLN A CA 1
ATOM 1906 C C . GLN A 1 230 ? -56.863 7.636 74.565 1.00 64.75 230 GLN A C 1
ATOM 1908 O O . GLN A 1 230 ? -57.714 8.320 75.140 1.00 64.75 230 GLN A O 1
ATOM 1913 N N . GLU A 1 231 ? -56.245 6.633 75.189 1.00 73.25 231 GLU A N 1
ATOM 1914 C CA . GLU A 1 231 ? -56.506 6.303 76.591 1.00 73.25 231 GLU A CA 1
ATOM 1915 C C . GLU A 1 231 ? -56.074 7.426 77.540 1.00 73.25 231 GLU A C 1
ATOM 1917 O O . GLU A 1 231 ? -56.797 7.756 78.486 1.00 73.25 231 GLU A O 1
ATOM 1922 N N . GLN A 1 232 ? -54.915 8.042 77.290 1.00 72.69 232 GLN A N 1
ATOM 1923 C CA . GLN A 1 232 ? -54.446 9.198 78.058 1.00 72.69 232 GLN A CA 1
ATOM 1924 C C . GLN A 1 232 ? -55.387 10.396 77.901 1.00 72.69 232 GLN A C 1
ATOM 1926 O O . GLN A 1 232 ? -55.719 11.049 78.891 1.00 72.69 232 GLN A O 1
ATOM 1931 N N . TYR A 1 233 ? -55.867 10.653 76.685 1.00 70.25 233 TYR A N 1
ATOM 1932 C CA . TYR A 1 233 ? -56.814 11.724 76.401 1.00 70.25 233 TYR A CA 1
ATOM 1933 C C . TYR A 1 233 ? -58.167 11.500 77.095 1.00 70.25 233 TYR A C 1
ATOM 1935 O O . TYR A 1 233 ? -58.670 12.406 77.761 1.00 70.25 233 TYR A O 1
ATOM 1943 N N . LYS A 1 234 ? -58.715 10.275 77.050 1.00 73.75 234 LYS A N 1
ATOM 1944 C CA . LYS A 1 234 ? -59.939 9.900 77.787 1.00 73.75 234 LYS A CA 1
ATOM 1945 C C . LYS A 1 234 ? -59.776 10.087 79.299 1.00 73.75 234 LYS A C 1
ATOM 1947 O O . LYS A 1 234 ? -60.668 10.629 79.952 1.00 73.75 234 LYS A O 1
ATOM 1952 N N . LYS A 1 235 ? -58.624 9.698 79.865 1.00 73.81 235 LYS A N 1
ATOM 1953 C CA . LYS A 1 235 ? -58.299 9.927 81.287 1.00 73.81 235 LYS A CA 1
ATOM 1954 C C . LYS A 1 235 ? -58.230 11.422 81.622 1.00 73.81 235 LYS A C 1
ATOM 1956 O O . LYS A 1 235 ? -58.770 11.827 82.650 1.00 73.81 235 LYS A O 1
ATOM 1961 N N . LEU A 1 236 ? -57.625 12.240 80.756 1.00 69.88 236 LEU A N 1
ATOM 1962 C CA . LEU A 1 236 ? -57.555 13.698 80.918 1.00 69.88 236 LEU A CA 1
ATOM 1963 C C . LEU A 1 236 ? -58.946 14.350 80.891 1.00 69.88 236 LEU A C 1
ATOM 1965 O O . LEU A 1 236 ? -59.263 15.114 81.805 1.00 69.88 236 LEU A O 1
ATOM 1969 N N . GLN A 1 237 ? -59.805 13.993 79.932 1.00 68.44 237 GLN A N 1
ATOM 1970 C CA . GLN A 1 237 ? -61.187 14.488 79.873 1.00 68.44 237 GLN A CA 1
ATOM 1971 C C . GLN A 1 237 ? -62.003 14.089 81.115 1.00 68.44 237 GLN A C 1
ATOM 1973 O O . GLN A 1 237 ? -62.704 14.920 81.692 1.00 68.44 237 GLN A O 1
ATOM 1978 N N . ALA A 1 238 ? -61.864 12.848 81.596 1.00 64.69 238 ALA A N 1
ATOM 1979 C CA . ALA A 1 238 ? -62.531 12.391 82.819 1.00 64.69 238 ALA A CA 1
ATOM 1980 C C . ALA A 1 238 ? -62.053 13.140 84.082 1.00 64.69 238 ALA A C 1
ATOM 1982 O O . ALA A 1 238 ? -62.825 13.335 85.025 1.00 64.69 238 ALA A O 1
ATOM 1983 N N . THR A 1 239 ? -60.792 13.589 84.113 1.00 61.78 239 THR A N 1
ATOM 1984 C CA . THR A 1 239 ? -60.280 14.460 85.186 1.00 61.78 239 THR A CA 1
ATOM 1985 C C . THR A 1 239 ? -60.706 15.925 85.060 1.00 61.78 239 THR A C 1
ATOM 1987 O O . THR A 1 239 ? -60.825 16.591 86.089 1.00 61.78 239 THR A O 1
ATOM 1990 N N . GLU A 1 240 ? -60.967 16.431 83.849 1.00 57.41 240 GLU A N 1
ATOM 1991 C CA . GLU A 1 240 ? -61.538 17.769 83.618 1.00 57.41 240 GLU A CA 1
ATOM 1992 C C . GLU A 1 240 ? -63.025 17.838 84.001 1.00 57.41 240 GLU A C 1
ATOM 1994 O O . GLU A 1 240 ? -63.452 18.834 84.583 1.00 57.41 240 GLU A O 1
ATOM 1999 N N . ALA A 1 241 ? -63.790 16.763 83.776 1.00 53.78 241 ALA A N 1
ATOM 2000 C CA . ALA A 1 241 ? -65.204 16.665 84.158 1.00 53.78 241 ALA A CA 1
ATOM 2001 C C . ALA A 1 241 ? -65.448 16.651 85.685 1.00 53.78 241 ALA A C 1
ATOM 2003 O O . ALA A 1 241 ? -66.569 16.873 86.130 1.00 53.78 241 ALA A O 1
ATOM 2004 N N . ASN A 1 242 ? -64.407 16.415 86.494 1.00 56.06 242 ASN A N 1
ATOM 2005 C CA . ASN A 1 242 ? -64.510 16.187 87.942 1.00 56.06 242 ASN A CA 1
ATOM 2006 C C . ASN A 1 242 ? -63.931 17.309 88.832 1.00 56.06 242 ASN A C 1
ATOM 2008 O O . ASN A 1 242 ? -63.778 17.096 90.036 1.00 56.06 242 ASN A O 1
ATOM 2012 N N . LYS A 1 243 ? -63.566 18.494 88.310 1.00 51.09 243 LYS A N 1
ATOM 2013 C CA . LYS A 1 243 ? -62.970 19.561 89.150 1.00 51.09 243 LYS A CA 1
ATOM 2014 C C . LYS A 1 243 ? -63.495 20.974 88.873 1.00 51.09 243 LYS A C 1
ATOM 2016 O O . LYS A 1 243 ? -63.033 21.664 87.971 1.00 51.09 243 LYS A O 1
ATOM 2021 N N . GLU A 1 244 ? -64.323 21.447 89.805 1.00 50.31 244 GLU A N 1
ATOM 2022 C CA . GLU A 1 244 ? -64.821 22.820 90.028 1.00 50.31 244 GLU A CA 1
ATOM 2023 C C . GLU A 1 244 ? -63.756 23.919 90.280 1.00 50.31 244 GLU A C 1
ATOM 2025 O O . GLU A 1 244 ? -64.100 25.023 90.684 1.00 50.31 244 GLU A O 1
ATOM 2030 N N . ASN A 1 245 ? -62.459 23.711 90.024 1.00 51.06 245 ASN A N 1
ATOM 2031 C CA . ASN A 1 245 ? -61.434 24.738 90.287 1.00 51.06 245 ASN A CA 1
ATOM 2032 C C . ASN A 1 245 ? -60.656 25.128 89.025 1.00 51.06 245 ASN A C 1
ATOM 2034 O O . ASN A 1 245 ? -59.511 24.732 88.793 1.00 51.06 245 ASN A O 1
ATOM 2038 N N . GLN A 1 246 ? -61.300 25.958 88.204 1.00 54.88 246 GLN A N 1
ATOM 2039 C CA . GLN A 1 246 ? -60.731 26.561 87.004 1.00 54.88 246 GLN A CA 1
ATOM 2040 C C . GLN A 1 246 ? -60.023 27.882 87.323 1.00 54.88 246 GLN A C 1
ATOM 2042 O O . GLN A 1 246 ? -60.655 28.846 87.746 1.00 54.88 246 GLN A O 1
ATOM 2047 N N . LYS A 1 247 ? -58.707 27.926 87.058 1.00 52.34 247 LYS A N 1
ATOM 2048 C CA . LYS A 1 247 ? -58.002 29.081 86.444 1.00 52.34 247 LYS A CA 1
ATOM 2049 C C . LYS A 1 247 ? -56.498 28.855 86.221 1.00 52.34 247 LYS A C 1
ATOM 2051 O O . LYS A 1 247 ? -55.905 29.576 85.433 1.00 52.34 247 LYS A O 1
ATOM 2056 N N . LYS A 1 248 ? -55.877 27.830 86.829 1.00 50.25 248 LYS A N 1
ATOM 2057 C CA . LYS A 1 248 ? -54.458 27.466 86.575 1.00 50.25 248 LYS A CA 1
ATOM 2058 C C . LYS A 1 248 ? -54.240 26.225 85.688 1.00 50.25 248 LYS A C 1
ATOM 2060 O O . LYS A 1 248 ? -53.113 25.990 85.266 1.00 50.25 248 LYS A O 1
ATOM 2065 N N . LEU A 1 249 ? -55.291 25.462 85.372 1.00 50.31 249 LEU A N 1
ATOM 2066 C CA . LEU A 1 249 ? -55.222 24.240 84.548 1.00 50.31 249 LEU A CA 1
ATOM 2067 C C . LEU A 1 249 ? -55.379 24.481 83.031 1.00 50.31 249 LEU A C 1
ATOM 2069 O O . LEU A 1 249 ? -54.889 23.674 82.245 1.00 50.31 249 LEU A O 1
ATOM 2073 N N . SER A 1 250 ? -55.982 25.597 82.599 1.00 55.16 250 SER A N 1
ATOM 2074 C CA . SER A 1 250 ? -56.372 25.775 81.188 1.00 55.16 250 SER A CA 1
ATOM 2075 C C . SER A 1 250 ? -55.197 25.953 80.221 1.00 55.16 250 SER A C 1
ATOM 2077 O O . SER A 1 250 ? -55.269 25.477 79.096 1.00 55.16 250 SER A O 1
ATOM 2079 N N . SER A 1 251 ? -54.078 26.567 80.631 1.00 54.12 251 SER A N 1
ATOM 2080 C CA . SER A 1 251 ? -52.939 26.758 79.713 1.00 54.12 251 SER A CA 1
ATOM 2081 C C . SER A 1 251 ? -52.108 25.486 79.512 1.00 54.12 251 SER A C 1
ATOM 2083 O O . SER A 1 251 ? -51.547 25.282 78.435 1.00 54.12 251 SER A O 1
ATOM 2085 N N . LYS A 1 252 ? -52.046 24.610 80.526 1.00 53.88 252 LYS A N 1
ATOM 2086 C CA . LYS A 1 252 ? -51.342 23.322 80.447 1.00 53.88 252 LYS A CA 1
ATOM 2087 C C . LYS A 1 252 ? -52.177 22.295 79.677 1.00 53.88 252 LYS A C 1
ATOM 2089 O O . LYS A 1 252 ? -51.620 21.608 78.828 1.00 53.88 252 LYS A O 1
ATOM 2094 N N . ASN A 1 253 ? -53.497 22.275 79.881 1.00 54.56 253 ASN A N 1
ATOM 2095 C CA . ASN A 1 253 ? -54.409 2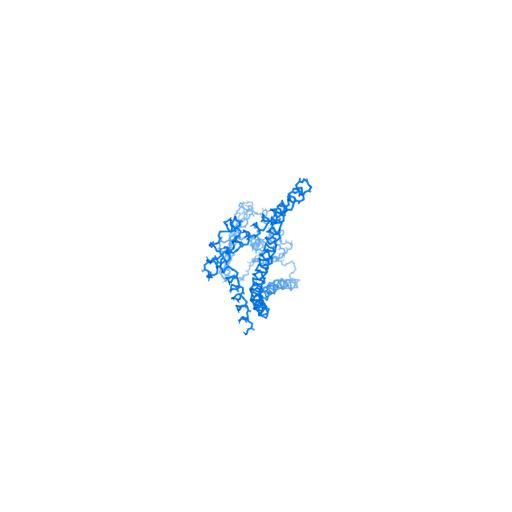1.423 79.112 1.00 54.56 253 ASN A CA 1
ATOM 2096 C C . ASN A 1 253 ? -54.554 21.879 77.656 1.00 54.56 253 ASN A C 1
ATOM 2098 O O . ASN A 1 253 ? -54.507 21.028 76.775 1.00 54.56 253 ASN A O 1
ATOM 2102 N N . ASN A 1 254 ? -54.578 23.188 77.369 1.00 58.03 254 ASN A N 1
ATOM 2103 C CA . ASN A 1 254 ? -54.548 23.672 75.983 1.00 58.03 254 ASN A CA 1
ATOM 2104 C C . ASN A 1 254 ? -53.250 23.287 75.265 1.00 58.03 254 ASN A C 1
ATOM 2106 O O . ASN A 1 254 ? -53.301 22.872 74.115 1.00 58.03 254 ASN A O 1
ATOM 2110 N N . LYS A 1 255 ? -52.087 23.357 75.931 1.00 59.66 255 LYS A N 1
ATOM 2111 C CA . LYS A 1 255 ? -50.828 22.880 75.331 1.00 59.66 255 LYS A CA 1
ATOM 2112 C C . LYS A 1 255 ? -50.841 21.375 75.071 1.00 59.66 255 LYS A C 1
ATOM 2114 O O . LYS A 1 255 ? -50.353 20.952 74.028 1.00 59.66 255 LYS A O 1
ATOM 2119 N N . ILE A 1 256 ? -51.401 20.575 75.980 1.00 57.84 256 ILE A N 1
ATOM 2120 C CA . ILE A 1 256 ? -51.537 19.122 75.793 1.00 57.84 256 ILE A CA 1
ATOM 2121 C C . ILE A 1 256 ? -52.500 18.818 74.639 1.00 57.84 256 ILE A C 1
ATOM 2123 O O . ILE A 1 256 ? -52.153 18.024 73.773 1.00 57.84 256 ILE A O 1
ATOM 2127 N N . GLN A 1 257 ? -53.646 19.499 74.559 1.00 54.09 257 GLN A N 1
ATOM 2128 C CA . GLN A 1 257 ? -54.589 19.364 73.443 1.00 54.09 257 GLN A CA 1
ATOM 2129 C C . GLN A 1 257 ? -53.967 19.773 72.106 1.00 54.09 257 GLN A C 1
ATOM 2131 O O . GLN A 1 257 ? -54.129 19.073 71.115 1.00 54.09 257 GLN A O 1
ATOM 2136 N N . GLN A 1 258 ? -53.221 20.877 72.074 1.00 62.56 258 GLN A N 1
ATOM 2137 C CA . GLN A 1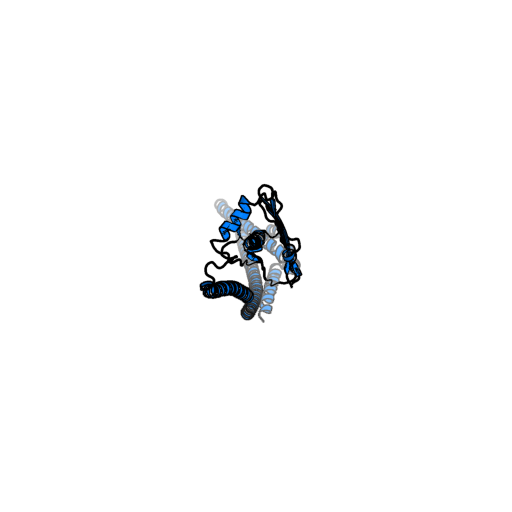 258 ? -52.573 21.360 70.857 1.00 62.56 258 GLN A CA 1
ATOM 2138 C C . GLN A 1 258 ? -51.428 20.434 70.418 1.00 62.56 258 GLN A C 1
ATOM 2140 O O . GLN A 1 258 ? -51.256 20.204 69.228 1.00 62.56 258 GLN A O 1
ATOM 2145 N N . THR A 1 259 ? -50.699 19.837 71.368 1.00 61.25 259 THR A N 1
ATOM 2146 C CA . THR A 1 259 ? -49.660 18.832 71.077 1.00 61.25 259 THR A CA 1
ATOM 2147 C C . THR A 1 259 ? -50.277 17.526 70.575 1.00 61.25 259 THR A C 1
ATOM 2149 O O . THR A 1 259 ? -49.805 16.986 69.581 1.00 61.25 259 THR A O 1
ATOM 2152 N N . ALA A 1 260 ? -51.361 17.055 71.202 1.00 52.72 260 ALA A N 1
ATOM 2153 C CA . ALA A 1 260 ? -52.100 15.879 70.746 1.00 52.72 260 ALA A CA 1
ATOM 2154 C C . ALA A 1 260 ? -52.681 16.093 69.341 1.00 52.72 260 ALA A C 1
ATOM 2156 O O . ALA A 1 260 ? -52.595 15.202 68.508 1.00 52.72 260 ALA A O 1
ATOM 2157 N N . LYS A 1 261 ? -53.188 17.297 69.048 1.00 60.78 261 LYS A N 1
ATOM 2158 C CA . LYS A 1 261 ? -53.703 17.652 67.722 1.00 60.78 261 LYS A CA 1
ATOM 2159 C C . LYS A 1 261 ? -52.612 17.631 66.646 1.00 60.78 261 LYS A C 1
ATOM 2161 O O . LYS A 1 261 ? -52.812 17.013 65.612 1.00 60.78 261 LYS A O 1
ATOM 2166 N N . VAL A 1 262 ? -51.448 18.232 66.907 1.00 66.12 262 VAL A N 1
ATOM 2167 C CA . VAL A 1 262 ? -50.308 18.198 65.968 1.00 66.12 262 VAL A CA 1
ATOM 2168 C C . VAL A 1 262 ? -49.799 16.767 65.757 1.00 66.12 262 VAL A C 1
ATOM 2170 O O . VAL A 1 262 ? -49.433 16.398 64.647 1.00 66.12 262 VAL A O 1
ATOM 2173 N N . GLN A 1 263 ? -49.795 15.938 66.805 1.00 58.53 263 GLN A N 1
ATOM 2174 C CA . GLN A 1 263 ? -49.441 14.520 66.685 1.00 58.53 263 GLN A CA 1
ATOM 2175 C C . GLN A 1 263 ? -50.484 13.725 65.891 1.00 58.53 263 GLN A C 1
ATOM 2177 O O . GLN A 1 263 ? -50.104 12.850 65.124 1.00 58.53 263 GLN A O 1
ATOM 2182 N N . MET A 1 264 ? -51.774 14.040 66.033 1.00 52.94 264 MET A N 1
ATOM 2183 C CA . MET A 1 264 ? -52.846 13.436 65.237 1.00 52.94 264 MET A CA 1
ATOM 2184 C C . MET A 1 264 ? -52.747 13.819 63.760 1.00 52.94 264 MET A C 1
ATOM 2186 O O . MET A 1 264 ? -52.818 12.933 62.921 1.00 52.94 264 MET A O 1
ATOM 2190 N N . GLU A 1 265 ? -52.499 15.092 63.445 1.00 61.78 265 GLU A N 1
ATOM 2191 C CA . GLU A 1 265 ? -52.291 15.561 62.064 1.00 61.78 265 GLU A CA 1
ATOM 2192 C C . GLU A 1 265 ? -51.058 14.893 61.420 1.00 61.78 265 GLU A C 1
ATOM 2194 O O . GLU A 1 265 ? -51.089 14.522 60.249 1.00 61.78 265 GLU A O 1
ATOM 2199 N N . ALA A 1 266 ? -49.984 14.670 62.190 1.00 60.06 266 ALA A N 1
ATOM 2200 C CA . ALA A 1 266 ? -48.816 13.922 61.719 1.00 60.06 266 ALA A CA 1
ATOM 2201 C C . ALA A 1 266 ? -49.131 12.435 61.471 1.00 60.06 266 ALA A C 1
ATOM 2203 O O . ALA A 1 266 ? -48.718 11.886 60.456 1.00 60.06 266 ALA A O 1
ATOM 2204 N N . ILE A 1 267 ? -49.901 11.797 62.362 1.00 56.66 267 ILE A N 1
ATOM 2205 C CA . ILE A 1 267 ? -50.342 10.404 62.193 1.00 56.66 267 ILE A CA 1
ATOM 2206 C C . ILE A 1 267 ? -51.273 10.267 60.981 1.00 56.66 267 ILE A C 1
ATOM 2208 O O . ILE A 1 267 ? -51.145 9.294 60.249 1.00 56.66 267 ILE A O 1
ATOM 2212 N N . GLU A 1 268 ? -52.183 11.218 60.746 1.00 56.16 268 GLU A N 1
ATOM 2213 C CA . GLU A 1 268 ? -53.042 11.251 59.553 1.00 56.16 268 GLU A CA 1
ATOM 2214 C C . GLU A 1 268 ? -52.216 11.369 58.268 1.00 56.16 268 GLU A C 1
ATOM 2216 O O . GLU A 1 268 ? -52.467 10.634 57.315 1.00 56.16 268 GLU A O 1
ATOM 2221 N N . SER A 1 269 ? -51.202 12.241 58.255 1.00 62.66 269 SER A N 1
ATOM 2222 C CA . SER A 1 269 ? -50.291 12.387 57.113 1.00 62.66 269 SER A CA 1
ATOM 2223 C C . SER A 1 269 ? -49.517 11.096 56.838 1.00 62.66 269 SER A C 1
ATOM 2225 O O . SER A 1 269 ? -49.513 10.619 55.706 1.00 62.66 269 SER A O 1
ATOM 2227 N N . ASP A 1 270 ? -48.918 10.496 57.872 1.00 59.12 270 ASP A N 1
ATOM 2228 C CA . ASP A 1 270 ? -48.195 9.225 57.752 1.00 59.12 270 ASP A CA 1
ATOM 2229 C C . ASP A 1 270 ? -49.127 8.100 57.270 1.00 59.12 270 ASP A C 1
ATOM 2231 O O . ASP A 1 270 ? -48.722 7.216 56.513 1.00 59.12 270 ASP A O 1
ATOM 2235 N N . PHE A 1 271 ? -50.393 8.122 57.694 1.00 57.56 271 PHE A N 1
ATOM 2236 C CA . PHE A 1 271 ? -51.391 7.144 57.277 1.00 57.56 271 PHE A CA 1
ATOM 2237 C C . PHE A 1 271 ? -51.753 7.292 55.801 1.00 57.56 271 PHE A C 1
ATOM 2239 O O . PHE A 1 271 ? -51.826 6.288 55.092 1.00 57.56 271 PHE A O 1
ATOM 2246 N N . GLU A 1 272 ? -51.970 8.518 55.327 1.00 63.28 272 GLU A N 1
ATOM 2247 C CA . GLU A 1 272 ? -52.327 8.768 53.930 1.00 63.28 272 GLU A CA 1
ATOM 2248 C C . GLU A 1 272 ? -51.156 8.426 52.994 1.00 63.28 272 GLU A C 1
ATOM 2250 O O . GLU A 1 272 ? -51.366 7.816 51.945 1.00 63.28 272 GLU A O 1
ATOM 2255 N N . ASP A 1 273 ? -49.914 8.686 53.412 1.00 60.62 273 ASP A N 1
ATOM 2256 C CA . ASP A 1 273 ? -48.711 8.261 52.686 1.00 60.62 273 ASP A CA 1
ATOM 2257 C C . ASP A 1 273 ? -48.602 6.730 52.609 1.00 60.62 273 ASP A C 1
ATOM 2259 O O . ASP A 1 273 ? -48.331 6.164 51.543 1.00 60.62 273 ASP A O 1
ATOM 2263 N N . ILE A 1 274 ? -48.884 6.030 53.713 1.00 58.62 274 ILE A N 1
ATOM 2264 C CA . ILE A 1 274 ? -48.935 4.561 53.741 1.00 58.62 274 ILE A CA 1
ATOM 2265 C C . ILE A 1 274 ? -50.065 4.040 52.843 1.00 58.62 274 ILE A C 1
ATOM 2267 O O . ILE A 1 274 ? -49.859 3.074 52.110 1.00 58.62 274 ILE A O 1
ATOM 2271 N N . LYS A 1 275 ? -51.240 4.675 52.855 1.00 59.88 275 LYS A N 1
ATOM 2272 C CA . LYS A 1 275 ? -52.408 4.289 52.053 1.00 59.88 275 LYS A CA 1
ATOM 2273 C C . LYS A 1 275 ? -52.161 4.467 50.556 1.00 59.88 275 LYS A C 1
ATOM 2275 O O . LYS A 1 275 ? -52.435 3.539 49.796 1.00 59.88 275 LYS A O 1
ATOM 2280 N N . ASN A 1 276 ? -51.576 5.593 50.148 1.00 61.19 276 ASN A N 1
ATOM 2281 C CA . ASN A 1 276 ? -51.179 5.850 48.762 1.00 61.19 276 ASN A CA 1
ATOM 2282 C C . ASN A 1 276 ? -50.132 4.832 48.292 1.00 61.19 276 ASN A C 1
ATOM 2284 O O . ASN A 1 276 ? -50.267 4.237 47.224 1.00 61.19 276 ASN A O 1
ATOM 2288 N N . THR A 1 277 ? -49.145 4.536 49.143 1.00 56.72 277 THR A N 1
ATOM 2289 C CA . THR A 1 277 ? -48.137 3.504 48.860 1.00 56.72 277 THR A CA 1
ATOM 2290 C C . THR A 1 277 ? -48.769 2.106 48.778 1.00 56.72 277 THR A C 1
ATOM 2292 O O . THR A 1 277 ? -48.377 1.290 47.950 1.00 56.72 277 THR A O 1
ATOM 2295 N N . MET A 1 278 ? -49.787 1.802 49.587 1.00 56.62 278 MET A N 1
ATOM 2296 C CA . MET A 1 278 ? -50.519 0.534 49.502 1.00 56.62 278 MET A CA 1
ATOM 2297 C C . MET A 1 278 ? -51.403 0.428 48.247 1.00 56.62 278 MET A C 1
ATOM 2299 O O . MET A 1 278 ? -51.529 -0.667 47.700 1.00 56.62 278 MET A O 1
ATOM 2303 N N . GLU A 1 279 ? -52.014 1.520 47.781 1.00 57.75 279 GLU A N 1
ATOM 2304 C CA . GLU A 1 279 ? -52.860 1.542 46.578 1.00 57.75 279 GLU A CA 1
ATOM 2305 C C . GLU A 1 279 ? -52.055 1.283 45.295 1.00 57.75 279 GLU A C 1
ATOM 2307 O O . GLU A 1 279 ? -52.488 0.478 44.465 1.00 57.75 279 GLU A O 1
ATOM 2312 N N . ASP A 1 280 ? -50.842 1.834 45.198 1.00 58.06 280 ASP A N 1
ATOM 2313 C CA . ASP A 1 280 ? -49.920 1.552 44.091 1.00 58.06 280 ASP A CA 1
ATOM 2314 C C . ASP A 1 280 ? -49.434 0.089 44.088 1.00 58.06 280 ASP A C 1
ATOM 2316 O O . ASP A 1 280 ? -49.328 -0.538 43.030 1.00 58.06 280 ASP A O 1
ATOM 2320 N N . PHE A 1 281 ? -49.188 -0.500 45.265 1.00 50.81 281 PHE A N 1
ATOM 2321 C CA . PHE A 1 281 ? -48.550 -1.819 45.388 1.00 50.81 281 PHE A CA 1
ATOM 2322 C C . PHE A 1 281 ? -49.509 -3.025 45.443 1.00 50.81 281 PHE A C 1
ATOM 2324 O O . PHE A 1 281 ? -49.123 -4.121 45.031 1.00 50.81 281 PHE A O 1
ATOM 2331 N N . PHE A 1 282 ? -50.742 -2.880 45.948 1.00 57.41 282 PHE A N 1
ATOM 2332 C CA . PHE A 1 282 ? -51.682 -4.005 46.143 1.00 57.41 282 PHE A CA 1
ATOM 2333 C C . PHE A 1 282 ? -52.784 -4.123 45.086 1.00 57.41 282 PHE A C 1
ATOM 2335 O O . PHE A 1 282 ? -53.661 -4.988 45.220 1.00 57.41 282 PHE A O 1
ATOM 2342 N N . SER A 1 283 ? -52.740 -3.302 44.034 1.00 51.03 283 SER A N 1
ATOM 2343 C CA . SER A 1 283 ? -53.723 -3.286 42.949 1.00 51.03 283 SER A CA 1
ATOM 2344 C C . SER A 1 283 ? -54.091 -4.712 42.467 1.00 51.03 283 SER A C 1
ATOM 2346 O O . SER A 1 283 ? -53.345 -5.420 41.794 1.00 51.03 283 SER A O 1
ATOM 2348 N N . ASN A 1 284 ? -55.299 -5.137 42.863 1.00 50.25 284 ASN A N 1
ATOM 2349 C CA . ASN A 1 284 ? -56.060 -6.323 42.442 1.00 50.25 284 ASN A CA 1
ATOM 2350 C C . ASN A 1 284 ? -55.661 -7.744 42.901 1.00 50.25 284 ASN A C 1
ATOM 2352 O O . ASN A 1 284 ? -56.348 -8.679 42.486 1.00 50.25 284 ASN A O 1
ATOM 2356 N N . LYS A 1 285 ? -54.657 -7.975 43.766 1.00 48.56 285 LYS A N 1
ATOM 2357 C CA . LYS A 1 285 ? -54.245 -9.369 44.100 1.00 48.56 285 LYS A CA 1
ATOM 2358 C C . LYS A 1 285 ? -54.670 -9.949 45.456 1.00 48.56 285 LYS A C 1
ATOM 2360 O O . LYS A 1 285 ? -54.728 -11.171 45.565 1.00 48.56 285 LYS A O 1
ATOM 2365 N N . TYR A 1 286 ? -55.014 -9.149 46.470 1.00 53.94 286 TYR A N 1
ATOM 2366 C CA . TYR A 1 286 ? -55.280 -9.677 47.823 1.00 53.94 286 TYR A CA 1
ATOM 2367 C C . TYR A 1 286 ? -56.584 -9.151 48.444 1.00 53.94 286 TYR A C 1
ATOM 2369 O O . TYR A 1 286 ? -56.828 -7.948 48.475 1.00 53.94 286 TYR A O 1
ATOM 2377 N N . LYS A 1 287 ? -57.403 -10.055 49.015 1.00 51.09 287 LYS A N 1
ATOM 2378 C CA . LYS A 1 287 ? -58.662 -9.730 49.730 1.00 51.09 287 LYS A CA 1
ATOM 2379 C C . LYS A 1 287 ? -58.469 -8.705 50.859 1.00 51.09 287 LYS A C 1
ATOM 2381 O O . LYS A 1 287 ? -59.365 -7.898 51.090 1.00 51.09 287 LYS A O 1
ATOM 2386 N N . ALA A 1 288 ? -57.306 -8.692 51.513 1.00 49.84 288 ALA A N 1
ATOM 2387 C CA . ALA A 1 288 ? -56.984 -7.748 52.586 1.00 49.84 288 ALA A CA 1
ATOM 2388 C C . ALA A 1 288 ? -57.040 -6.273 52.133 1.00 49.84 288 ALA A C 1
ATOM 2390 O O . ALA A 1 288 ? -57.518 -5.422 52.879 1.00 49.84 288 ALA A O 1
ATOM 2391 N N . TYR A 1 289 ? -56.661 -5.976 50.884 1.00 53.12 289 TYR A N 1
ATOM 2392 C CA . TYR A 1 289 ? -56.721 -4.621 50.326 1.00 53.12 289 TYR A CA 1
ATOM 2393 C C . TYR A 1 289 ? -58.162 -4.095 50.218 1.00 53.12 289 TYR A C 1
ATOM 2395 O O . TYR A 1 289 ? -58.414 -2.928 50.497 1.00 53.12 289 TYR A O 1
ATOM 2403 N N . SER A 1 290 ? -59.136 -4.960 49.905 1.00 54.38 290 SER A N 1
ATOM 2404 C CA . SER A 1 290 ? -60.553 -4.562 49.835 1.00 54.38 290 SER A CA 1
ATOM 2405 C C . SER A 1 290 ? -61.150 -4.175 51.193 1.00 54.38 290 SER A C 1
ATOM 2407 O O . SER A 1 290 ? -62.068 -3.364 51.247 1.00 54.38 290 SER A O 1
ATOM 2409 N N . ILE A 1 291 ? -60.610 -4.716 52.290 1.00 54.38 291 ILE A N 1
ATOM 2410 C CA . ILE A 1 291 ? -61.033 -4.374 53.653 1.00 54.38 291 ILE A CA 1
ATOM 2411 C C . ILE A 1 291 ? -60.409 -3.038 54.066 1.00 54.38 291 ILE A C 1
ATOM 2413 O O . ILE A 1 291 ? -61.106 -2.188 54.600 1.00 54.38 291 ILE A O 1
ATOM 2417 N N . ILE A 1 292 ? -59.128 -2.822 53.752 1.00 53.19 292 ILE A N 1
ATOM 2418 C CA . ILE A 1 292 ? -58.389 -1.594 54.091 1.00 53.19 292 ILE A CA 1
ATOM 2419 C C . ILE A 1 292 ? -58.876 -0.389 53.266 1.00 53.19 292 ILE A C 1
ATOM 2421 O O . ILE A 1 292 ? -59.031 0.702 53.807 1.00 53.19 292 ILE A O 1
ATOM 2425 N N . LYS A 1 293 ? -59.183 -0.584 51.975 1.00 54.69 293 LYS A N 1
ATOM 2426 C CA . LYS A 1 293 ? -59.669 0.470 51.064 1.00 54.69 293 LYS A CA 1
ATOM 2427 C C . LYS A 1 293 ? -61.011 1.076 51.488 1.00 54.69 293 LYS A C 1
ATOM 2429 O O . LYS A 1 293 ? -61.272 2.238 51.198 1.00 54.69 293 LYS A O 1
ATOM 2434 N N . ASN A 1 294 ? -61.853 0.297 52.162 1.00 54.75 294 ASN A N 1
ATOM 2435 C CA . ASN A 1 294 ? -63.204 0.709 52.546 1.00 54.75 294 ASN A CA 1
ATOM 2436 C C . ASN A 1 294 ? -63.273 1.390 53.923 1.00 54.75 294 ASN A C 1
ATOM 2438 O O . ASN A 1 294 ? -64.370 1.646 54.413 1.00 54.75 294 ASN A O 1
ATOM 2442 N N . ILE A 1 295 ? -62.134 1.663 54.565 1.00 56.62 295 ILE A N 1
ATOM 2443 C CA . ILE A 1 295 ? -62.107 2.292 55.887 1.00 56.62 295 ILE A CA 1
ATOM 2444 C C . ILE A 1 295 ? -61.971 3.801 55.720 1.00 56.62 295 ILE A C 1
ATOM 2446 O O . ILE A 1 295 ? -60.928 4.308 55.304 1.00 56.62 295 ILE A O 1
ATOM 2450 N N . ASP A 1 296 ? -63.038 4.515 56.075 1.00 55.56 296 ASP A N 1
ATOM 2451 C CA . ASP A 1 296 ? -63.023 5.967 56.202 1.00 55.56 296 ASP A CA 1
ATOM 2452 C C . ASP A 1 296 ? -62.386 6.352 57.547 1.00 55.56 296 ASP A C 1
ATOM 2454 O O . ASP A 1 296 ? -62.997 6.315 58.621 1.00 55.56 296 ASP A O 1
ATOM 2458 N N . ILE A 1 297 ? -61.095 6.670 57.484 1.00 51.44 297 ILE A N 1
ATOM 2459 C CA . ILE A 1 297 ? -60.284 7.066 58.639 1.00 51.44 297 ILE A CA 1
ATOM 2460 C C . ILE A 1 297 ? -60.745 8.425 59.171 1.00 51.44 297 ILE A C 1
ATOM 2462 O O . ILE A 1 297 ? -60.711 8.647 60.377 1.00 51.44 297 ILE A O 1
ATOM 2466 N N . SER A 1 298 ? -61.238 9.312 58.303 1.00 48.44 298 SER A N 1
ATOM 2467 C CA . SER A 1 298 ? -61.736 10.631 58.694 1.00 48.44 298 SER A CA 1
ATOM 2468 C C . SER A 1 298 ? -63.020 10.529 59.520 1.00 48.44 298 SER A C 1
ATOM 2470 O O . SER A 1 298 ? -63.226 11.322 60.438 1.00 48.44 298 SER A O 1
ATOM 2472 N N . GLU A 1 299 ? -63.874 9.547 59.233 1.00 49.75 299 GLU A N 1
ATOM 2473 C CA . GLU A 1 299 ? -65.066 9.239 60.033 1.00 49.75 299 GLU A CA 1
ATOM 2474 C C . GLU A 1 299 ? -64.701 8.485 61.329 1.00 49.75 299 GLU A C 1
ATOM 2476 O O . GLU A 1 299 ? -65.143 8.848 62.419 1.00 49.75 299 GLU A O 1
ATOM 2481 N N . SER A 1 300 ? -63.766 7.534 61.244 1.00 48.78 300 SER A N 1
ATOM 2482 C CA . SER A 1 300 ? -63.240 6.772 62.393 1.00 48.78 300 SER A CA 1
ATOM 2483 C C . SER A 1 300 ? -62.520 7.654 63.429 1.00 48.78 300 SER A C 1
ATOM 2485 O O . SER A 1 300 ? -62.583 7.392 64.634 1.00 48.78 300 SER A O 1
ATOM 2487 N N . LEU A 1 301 ? -61.857 8.723 62.974 1.00 46.53 301 LEU A N 1
ATOM 2488 C CA . LEU A 1 301 ? -61.200 9.731 63.813 1.00 46.53 301 LEU A CA 1
ATOM 2489 C C . LEU A 1 301 ? -62.181 10.759 64.392 1.00 46.53 301 LEU A C 1
ATOM 2491 O O . LEU A 1 301 ? -61.947 11.247 65.497 1.00 46.53 301 LEU A O 1
ATOM 2495 N N . LYS A 1 302 ? -63.293 11.056 63.703 1.00 47.72 302 LYS A N 1
ATOM 2496 C CA . LYS A 1 302 ? -64.372 11.907 64.241 1.00 47.72 302 LYS A CA 1
ATOM 2497 C C . LYS A 1 302 ? -65.117 11.231 65.390 1.00 47.72 302 LYS A C 1
ATOM 2499 O O . LYS A 1 302 ? -65.380 11.885 66.397 1.00 47.72 302 LYS A O 1
ATOM 2504 N N . ASP A 1 303 ? -65.382 9.932 65.263 1.00 44.00 303 ASP A N 1
ATOM 2505 C CA . ASP A 1 303 ? -66.161 9.167 66.246 1.00 44.00 303 ASP A CA 1
ATOM 2506 C C . ASP A 1 303 ? -65.298 8.368 67.236 1.00 44.00 303 ASP A C 1
ATOM 2508 O O . ASP A 1 303 ? -65.822 7.712 68.139 1.00 44.00 303 ASP A O 1
ATOM 2512 N N . PHE A 1 304 ? -63.966 8.429 67.105 1.00 48.59 304 PHE A N 1
ATOM 2513 C CA . PHE A 1 304 ? -63.014 7.667 67.924 1.00 48.59 304 PHE A CA 1
ATOM 2514 C C . PHE A 1 304 ? -63.342 6.165 67.989 1.00 48.59 304 PHE A C 1
ATOM 2516 O O . PHE A 1 304 ? -63.260 5.539 69.053 1.00 48.59 304 PHE A O 1
ATOM 2523 N N . SER A 1 305 ? -63.716 5.574 66.855 1.00 44.25 305 SER A N 1
ATOM 2524 C CA . SER A 1 305 ? -64.041 4.152 66.760 1.00 44.25 305 SER A CA 1
ATOM 2525 C C . SER A 1 305 ? -63.246 3.505 65.631 1.00 44.25 305 SER A C 1
ATOM 2527 O O . SER A 1 305 ? -63.192 4.025 64.522 1.00 44.25 305 SER A O 1
ATOM 2529 N N . ILE A 1 306 ? -62.582 2.386 65.927 1.00 51.62 306 ILE A N 1
ATOM 2530 C CA . ILE A 1 306 ? -61.928 1.555 64.911 1.00 51.62 306 ILE A CA 1
ATOM 2531 C C . ILE A 1 306 ? -62.934 0.467 64.508 1.00 51.62 306 ILE A C 1
ATOM 2533 O O . ILE A 1 306 ? -63.514 -0.158 65.404 1.00 51.62 306 ILE A O 1
ATOM 2537 N N . PRO A 1 307 ? -63.140 0.199 63.205 1.00 53.84 307 PRO A N 1
ATOM 2538 C CA . PRO A 1 307 ? -64.039 -0.856 62.754 1.00 53.84 307 PRO A CA 1
ATOM 2539 C C . PRO A 1 307 ? -63.695 -2.222 63.366 1.00 53.84 307 PRO A C 1
ATOM 2541 O O . PRO A 1 307 ? -62.534 -2.639 63.419 1.00 53.84 307 PRO A O 1
ATOM 2544 N N . VAL A 1 308 ? -64.723 -2.941 63.820 1.00 50.31 308 VAL A N 1
ATOM 2545 C CA . VAL A 1 308 ? -64.581 -4.280 64.408 1.00 50.31 308 VAL A CA 1
ATOM 2546 C C . VAL A 1 308 ? -63.995 -5.241 63.364 1.00 50.31 308 VAL A C 1
ATOM 2548 O O . VAL A 1 308 ? -64.484 -5.307 62.240 1.00 50.31 308 VAL A O 1
ATOM 2551 N N . GLY A 1 309 ? -62.941 -5.976 63.734 1.00 51.25 309 GLY A N 1
ATOM 2552 C CA . GLY A 1 309 ? -62.234 -6.914 62.847 1.00 51.25 309 GLY A CA 1
ATOM 2553 C C . GLY A 1 309 ? -61.046 -6.313 62.083 1.00 51.25 309 GLY A C 1
ATOM 2554 O O . GLY A 1 309 ? -60.370 -7.024 61.338 1.00 51.25 309 GLY A O 1
ATOM 2555 N N . PHE A 1 310 ? -60.740 -5.024 62.278 1.00 55.25 310 PHE A N 1
ATOM 2556 C CA . PHE A 1 310 ? -59.607 -4.368 61.617 1.00 55.25 310 PHE A CA 1
ATOM 2557 C C . PHE A 1 310 ? -58.249 -4.937 62.048 1.00 55.25 310 PHE A C 1
ATOM 2559 O O . PHE A 1 310 ? -57.420 -5.292 61.211 1.00 55.25 310 PHE A O 1
ATOM 2566 N N . VAL A 1 311 ? -58.050 -5.085 63.359 1.00 54.56 311 VAL A N 1
ATOM 2567 C CA . VAL A 1 311 ? -56.822 -5.660 63.932 1.00 54.56 311 VAL A CA 1
ATOM 2568 C C . VAL A 1 311 ? -56.650 -7.115 63.491 1.00 54.56 311 VAL A C 1
ATOM 2570 O O . VAL A 1 311 ? -55.565 -7.510 63.082 1.00 54.56 311 VAL A O 1
ATOM 2573 N N . GLU A 1 312 ? -57.737 -7.889 63.467 1.00 57.88 312 GLU A N 1
ATOM 2574 C CA . GLU A 1 312 ? -57.726 -9.282 63.001 1.00 57.88 312 GLU A CA 1
ATOM 2575 C C . GLU A 1 312 ? -57.394 -9.390 61.505 1.00 57.88 312 GLU A C 1
ATOM 2577 O O . GLU A 1 312 ? -56.661 -10.286 61.090 1.00 57.88 312 GLU A O 1
ATOM 2582 N N . SER A 1 313 ? -57.879 -8.447 60.692 1.00 54.97 313 SER A N 1
ATOM 2583 C CA . SER A 1 313 ? -57.569 -8.382 59.259 1.00 54.97 313 SER A CA 1
ATOM 2584 C C . SER A 1 313 ? -56.098 -8.033 59.006 1.00 54.97 313 SER A C 1
ATOM 2586 O O . SER A 1 313 ? -55.485 -8.575 58.083 1.00 54.97 313 SER A O 1
ATOM 2588 N N . LEU A 1 314 ? -55.511 -7.173 59.844 1.00 54.72 314 LEU A N 1
ATOM 2589 C CA . LEU A 1 314 ? -54.085 -6.842 59.809 1.00 54.72 314 LEU A CA 1
ATOM 2590 C C . LEU A 1 314 ? -53.210 -8.010 60.267 1.00 54.72 314 LEU A C 1
ATOM 2592 O O . LEU A 1 314 ? -52.205 -8.304 59.620 1.00 54.72 314 LEU A O 1
ATOM 2596 N N . ASP A 1 315 ? -53.607 -8.716 61.325 1.00 58.28 315 ASP A N 1
ATOM 2597 C CA . ASP A 1 315 ? -52.903 -9.913 61.787 1.00 58.28 315 ASP A CA 1
ATOM 2598 C C . ASP A 1 315 ? -52.984 -11.045 60.752 1.00 58.28 315 ASP A C 1
ATOM 2600 O O . ASP A 1 315 ? -51.979 -11.710 60.494 1.00 58.28 315 ASP A O 1
ATOM 2604 N N . MET A 1 316 ? -54.129 -11.228 60.079 1.00 59.34 316 MET A N 1
ATOM 2605 C CA . MET A 1 316 ? -54.242 -12.169 58.956 1.00 59.34 316 MET A CA 1
ATOM 2606 C C . MET A 1 316 ? -53.321 -11.791 57.794 1.00 59.34 316 MET A C 1
ATOM 2608 O O . MET A 1 316 ? -52.641 -12.666 57.262 1.00 59.34 316 MET A O 1
ATOM 2612 N N . ALA A 1 317 ? -53.264 -10.513 57.411 1.00 54.75 317 ALA A N 1
ATOM 2613 C CA . ALA A 1 317 ? -52.386 -10.055 56.336 1.00 54.75 317 ALA A CA 1
ATOM 2614 C C . ALA A 1 317 ? -50.898 -10.228 56.697 1.00 54.75 317 ALA A C 1
ATOM 2616 O O . ALA A 1 317 ? -50.114 -10.723 55.888 1.00 54.75 317 ALA A O 1
ATOM 2617 N N . SER A 1 318 ? -50.524 -9.886 57.932 1.00 52.94 318 SER A N 1
ATOM 2618 C CA . SER A 1 318 ? -49.170 -10.061 58.470 1.00 52.94 318 SER A CA 1
ATOM 2619 C C . SER A 1 318 ? -48.753 -11.535 58.492 1.00 52.94 318 SER A C 1
ATOM 2621 O O . SER A 1 318 ? -47.656 -11.892 58.054 1.00 52.94 318 SER A O 1
ATOM 2623 N N . LYS A 1 319 ? -49.655 -12.424 58.923 1.00 61.44 319 LYS A N 1
ATOM 2624 C CA . LYS A 1 319 ? -49.412 -13.868 58.959 1.00 61.44 319 LYS A CA 1
ATOM 2625 C C . LYS A 1 319 ? -49.292 -14.473 57.559 1.00 61.44 319 LYS A C 1
ATOM 2627 O O . LYS A 1 319 ? -48.348 -15.209 57.313 1.00 61.44 319 LYS A O 1
ATOM 2632 N N . GLN A 1 320 ? -50.165 -14.095 56.624 1.00 57.41 320 GLN A N 1
ATOM 2633 C CA . GLN A 1 320 ? -50.088 -14.545 55.226 1.00 57.41 320 GLN A CA 1
ATOM 2634 C C . GLN A 1 320 ? -48.779 -14.128 54.544 1.00 57.41 320 GLN A C 1
ATOM 2636 O O . GLN A 1 320 ? -48.207 -14.906 53.787 1.00 57.41 320 GLN A O 1
ATOM 2641 N N . LEU A 1 321 ? -48.278 -12.927 54.839 1.00 53.34 321 LEU A N 1
ATOM 2642 C CA . LEU A 1 321 ? -46.972 -12.477 54.354 1.00 53.34 321 LEU A CA 1
ATOM 2643 C C . LEU A 1 321 ? -45.819 -13.246 55.009 1.00 53.34 321 LEU A C 1
ATOM 2645 O O . LEU A 1 321 ? -44.844 -13.563 54.335 1.00 53.34 321 LEU A O 1
ATOM 2649 N N . THR A 1 322 ? -45.936 -13.580 56.295 1.00 53.50 322 THR A N 1
ATOM 2650 C CA . THR A 1 322 ? -44.923 -14.363 57.021 1.00 53.50 322 THR A CA 1
ATOM 2651 C C . THR A 1 322 ? -44.841 -15.802 56.502 1.00 53.50 322 THR A C 1
ATOM 2653 O O . THR A 1 322 ? -43.742 -16.303 56.281 1.00 53.50 322 THR A O 1
ATOM 2656 N N . ASP A 1 323 ? -45.985 -16.442 56.248 1.00 54.22 323 ASP A N 1
ATOM 2657 C CA . ASP A 1 323 ? -46.059 -17.806 55.712 1.00 54.22 323 ASP A CA 1
ATOM 2658 C C . ASP A 1 323 ? -45.518 -17.868 54.269 1.00 54.22 323 ASP A C 1
ATOM 2660 O O . ASP A 1 323 ? -44.732 -18.758 53.948 1.00 54.22 323 ASP A O 1
ATOM 2664 N N . TYR A 1 324 ? -45.817 -16.858 53.438 1.00 52.34 324 TYR A N 1
ATOM 2665 C CA . TYR A 1 324 ? -45.229 -16.706 52.098 1.00 52.34 324 TYR A CA 1
ATOM 2666 C C . TYR A 1 324 ? -43.693 -16.601 52.142 1.00 52.34 324 TYR A C 1
ATOM 2668 O O . TYR A 1 324 ? -43.001 -17.180 51.314 1.00 52.34 324 TYR A O 1
ATOM 2676 N N . CYS A 1 325 ? -43.134 -15.921 53.150 1.00 46.56 325 CYS A N 1
ATOM 2677 C CA . CYS A 1 325 ? -41.680 -15.803 53.319 1.00 46.56 325 CYS A CA 1
ATOM 2678 C C . CYS A 1 325 ? -41.002 -17.094 53.811 1.00 46.56 325 CYS A C 1
ATOM 2680 O O . CYS A 1 325 ? -39.787 -17.231 53.669 1.00 46.56 325 CYS A O 1
ATOM 2682 N N . LEU A 1 326 ? -41.750 -18.017 54.426 1.00 46.25 326 LEU A N 1
ATOM 2683 C CA . LEU A 1 326 ? -41.221 -19.273 54.967 1.00 46.25 326 LEU A CA 1
ATOM 2684 C C . LEU A 1 326 ? -41.283 -20.425 53.953 1.00 46.25 326 LEU A C 1
ATOM 2686 O O . LEU A 1 326 ? -40.416 -21.298 53.989 1.00 46.25 326 LEU A O 1
ATOM 2690 N N . GLU A 1 327 ? -42.244 -20.428 53.027 1.00 47.31 327 GLU A N 1
ATOM 2691 C CA . GLU A 1 327 ? -42.324 -21.448 51.969 1.00 47.31 327 GLU A CA 1
ATOM 2692 C C . GLU A 1 327 ? -41.188 -21.335 50.929 1.00 47.31 327 GLU A C 1
ATOM 2694 O O . GLU A 1 327 ? -40.747 -22.363 50.422 1.00 47.31 327 GLU A O 1
ATOM 2699 N N . ASP A 1 328 ? -40.604 -20.147 50.727 1.00 39.06 328 ASP A N 1
ATOM 2700 C CA . ASP A 1 328 ? -39.440 -19.913 49.843 1.00 39.06 328 ASP A CA 1
ATOM 2701 C C . ASP A 1 328 ? -38.068 -20.257 50.474 1.00 39.06 328 ASP A C 1
ATOM 2703 O O . ASP A 1 328 ? -37.014 -20.027 49.876 1.00 39.06 328 ASP A O 1
ATOM 2707 N N . THR A 1 329 ? -38.042 -20.817 51.693 1.00 39.22 329 THR A N 1
ATOM 2708 C CA . THR A 1 329 ? -36.799 -21.257 52.373 1.00 39.22 329 THR A CA 1
ATOM 2709 C C . THR A 1 329 ? -36.647 -22.779 52.502 1.00 39.22 329 THR A C 1
ATOM 2711 O O . THR A 1 329 ? -35.775 -23.238 53.245 1.00 39.22 329 THR A O 1
ATOM 2714 N N . LYS A 1 330 ? -37.449 -23.568 51.772 1.00 33.44 330 LYS A N 1
ATOM 2715 C CA . LYS A 1 330 ? -37.328 -25.036 51.696 1.00 33.44 330 LYS A CA 1
ATOM 2716 C C . LYS A 1 330 ? -36.725 -25.541 50.394 1.00 33.44 330 LYS A C 1
ATOM 2718 O O . LYS A 1 330 ? -37.142 -25.058 49.323 1.00 33.44 330 LYS A O 1
#

Radius of gyration: 56.29 Å; chains: 1; bounding box: 103×54×140 Å

Organism: NCBI:txid3028297